Protein 3HNR (pdb70)

Secondary structure (DSSP, 8-state):
--TTTTTTTTHHHHHHHHHHT--SEEEEE--TTSHHHHHHHHTT-EEEEE-S-HHHHHHHHHHSPTT--EES--SSS----S--SEEEEES-GGGS-HHHHHHHHHHHHHHSPTT-EEEEEEE-BSSHHHHHHHHHHHHHTT-HHHHHHHHHS---BHHHHHHHHHHTTEEEEEEE-SSSEEEEEEEE-S---

Radius of gyration: 16.3 Å; Cα contacts (8 Å, |Δi|>4): 357; chains: 1; bounding box: 41×37×39 Å

CATH classification: 3.40.50.150

Organism: Bacillus thuringiensis subsp. konkukian (strain 97-27) (NCBI:txid281309)

Nearest PDB structures (foldseek):
  3hnr-assembly1_A  TM=1.005E+00  e=5.741E-41  [Bacillus thuringiensis] serovar konkukian
  3dtn-assembly1_B  TM=8.166E-01  e=8.346E-13  Methanosarcina mazei
  9fce-assembly2_B  TM=8.562E-01  e=9.953E-11  Streptomyces sp.
  3h2b-assembly1_A  TM=8.035E-01  e=3.002E-09  Corynebacterium glutamicum ATCC 13032
  3l8d-assembly1_A-2  TM=6.592E-01  e=6.932E-09  Bacillus thuringiensis str. Al Hakam

Foldseek 3Di:
DVLCCQVCVCVVVLLVVLLVLDAEEEEEFACFLNPSVVVNVVVVHHYAAEAQDPVRVVNNCVVDDHVHHHDNHHLQDDDDPDAAQEYEYEAPLLQDALVVNLNSLLVVLQRHFQFRKYKYKHFAAADPVLLVVVLVVCVVPVNPVVNCVSVPTRHYHPVSVCCSLVVNQWDWDWADDGSGIIMIMIGHHHGHD

B-factor: mean 31.04, std 9.08, range [9.19, 58.59]

Solvent-accessible surface area: 9716 Å² total; per-residue (Å²): 156,140,35,56,148,79,11,91,23,113,57,88,84,0,1,90,34,0,5,113,38,4,84,38,36,0,0,2,1,23,5,19,42,0,47,5,0,59,46,0,53,142,44,68,56,68,10,56,2,2,14,73,41,161,126,58,21,116,72,0,69,129,114,6,84,130,177,21,51,24,39,96,17,58,15,46,78,34,115,83,40,90,66,14,46,0,0,0,1,16,39,9,2,16,106,16,48,50,117,63,2,63,72,0,0,40,71,0,15,104,46,0,95,118,24,4,28,0,0,0,0,5,10,2,7,40,70,92,90,32,46,70,142,8,10,85,42,3,98,135,149,59,35,126,121,6,6,93,34,5,102,80,47,104,39,9,96,22,77,39,6,51,72,14,0,86,112,29,26,1,114,18,78,35,47,120,33,14,84,13,0,38,0,1,47,0,45,16,62,123,133,82,211

InterPro domains:
  IPR023553 Uncharacterised methyltransferase, YrrT [MF_02100] (2-212)
  IPR029063 S-adenosyl-L-methionine-dependent methyltransferase superfamily [G3DSA:3.40.50.150] (24-212)
  IPR029063 S-adenosyl-L-methionine-dependent methyltransferase superfamily [SSF53335] (8-199)
  IPR041698 Methyltransferase domain 25 [PF13649] (49-139)

Sequence (193 aa):
DIQYKEVFAHYEDILEDVVNKSFGNVLEFGVGTGNLTNKLLLAGRTVYGIEPSREMRMIAKEKLPKEFSITEGDFLSFEVPTSIDTIVSTYAFHHLTDDEKNVAIAKYSQLLNKGGKIVFADTIFADQDAYDKTVEAAKQRGFHQLANDLQTEYYTRIPVMQTIFENNGFHVTFTRLNHFVWVMEATKQLEHH

Structure (mmCIF, N/CA/C/O backbone):
data_3HNR
#
_entry.id   3HNR
#
_cell.length_a   40.478
_cell.length_b   40.478
_cell.length_c   264.216
_cell.angle_alpha   90.00
_cell.angle_beta   90.00
_cell.angle_gamma   90.00
#
_symmetry.space_group_name_H-M   'P 43 2 2'
#
loop_
_entity.id
_entity.type
_entity.pdbx_description
1 polymer 'probable methyltransferase BT9727_4108'
2 water water
#
loop_
_atom_site.group_PDB
_atom_site.id
_atom_site.type_symbol
_atom_site.label_atom_id
_atom_site.label_alt_id
_atom_site.label_comp_id
_atom_site.label_asym_id
_atom_site.label_entity_id
_atom_site.label_seq_id
_atom_site.pdbx_PDB_ins_code
_atom_site.Cartn_x
_atom_site.Cartn_y
_atom_site.Cartn_z
_atom_site.occupancy
_atom_site.B_iso_or_equiv
_atom_site.auth_seq_id
_atom_site.auth_comp_id
_atom_site.auth_asym_id
_atom_site.auth_atom_id
_atom_site.pdbx_PDB_model_num
ATOM 1 N N . ASP A 1 24 ? 6.302 2.944 97.777 1.00 52.48 24 ASP A N 1
ATOM 2 C CA . ASP A 1 24 ? 7.269 3.749 98.575 1.00 50.20 24 ASP A CA 1
ATOM 3 C C . ASP A 1 24 ? 7.373 5.179 98.065 1.00 48.40 24 ASP A C 1
ATOM 4 O O . ASP A 1 24 ? 8.367 5.861 98.304 1.00 48.85 24 ASP A O 1
ATOM 9 N N . ILE A 1 25 ? 6.356 5.633 97.346 1.00 45.52 25 ILE A N 1
ATOM 10 C CA . ILE A 1 25 ? 6.366 7.000 96.851 1.00 43.39 25 ILE A CA 1
ATOM 11 C C . ILE A 1 25 ? 6.160 7.894 98.068 1.00 41.42 25 ILE A C 1
ATOM 12 O O . ILE A 1 25 ? 6.506 9.075 98.049 1.00 41.42 25 ILE A O 1
ATOM 17 N N . GLN A 1 26 ? 5.600 7.318 99.130 1.00 39.68 26 GLN A N 1
ATOM 18 C CA . GLN A 1 26 ? 5.335 8.059 100.363 1.00 38.26 26 GLN A CA 1
ATOM 19 C C . GLN A 1 26 ? 6.604 8.415 101.125 1.00 36.57 26 GLN A C 1
ATOM 20 O O . GLN A 1 26 ? 6.692 9.481 101.730 1.00 35.13 26 GLN A O 1
ATOM 26 N N . TYR A 1 27 ? 7.578 7.510 101.109 1.00 35.50 27 TYR A N 1
ATOM 27 C CA . TYR A 1 27 ? 8.830 7.731 101.816 1.00 35.19 27 TYR A CA 1
ATOM 28 C C . TYR A 1 27 ? 9.942 8.199 100.895 1.00 35.75 27 TYR A C 1
ATOM 29 O O . TYR A 1 27 ? 11.116 8.223 101.279 1.00 36.86 27 TYR A O 1
ATOM 38 N N . LYS A 1 28 ? 9.558 8.576 99.679 1.00 35.36 28 LYS A N 1
ATOM 39 C CA . LYS A 1 28 ? 10.493 9.075 98.678 1.00 34.26 28 LYS A CA 1
ATOM 40 C C . LYS A 1 28 ? 11.287 10.262 99.233 1.00 34.52 28 LYS A C 1
ATOM 41 O O . LYS A 1 28 ? 12.503 10.336 99.050 1.00 34.37 28 LYS A O 1
ATOM 47 N N . GLU A 1 29 ? 10.609 11.173 99.930 1.00 33.32 29 GLU A N 1
ATOM 48 C CA . GLU A 1 29 ? 11.291 12.344 100.474 1.00 34.24 29 GLU A CA 1
ATOM 49 C C . GLU A 1 29 ? 12.017 12.062 101.783 1.00 33.39 29 GLU A C 1
ATOM 50 O O . GLU A 1 29 ? 13.064 12.645 102.054 1.00 32.14 29 GLU A O 1
ATOM 56 N N . VAL A 1 30 ? 11.458 11.170 102.594 1.00 31.38 30 VAL A N 1
ATOM 57 C CA . VAL A 1 30 ? 12.062 10.811 103.871 1.00 26.47 30 VAL A CA 1
ATOM 58 C C . VAL A 1 30 ? 13.439 10.177 103.656 1.00 26.36 30 VAL A C 1
ATOM 59 O O . VAL A 1 30 ? 14.343 10.321 104.484 1.00 24.71 30 VAL A O 1
ATOM 63 N N . PHE A 1 31 ? 13.599 9.475 102.542 1.00 25.90 31 PHE A N 1
ATOM 64 C CA . PHE A 1 31 ? 14.863 8.819 102.252 1.00 25.50 31 PHE A CA 1
ATOM 65 C C . PHE A 1 31 ? 15.683 9.543 101.189 1.00 25.70 31 PHE A C 1
ATOM 66 O O . PHE A 1 31 ? 16.669 9.006 100.675 1.00 24.89 31 PHE A O 1
ATOM 74 N N . ALA A 1 32 ? 15.273 10.764 100.863 1.00 24.91 32 ALA A N 1
ATOM 75 C CA . ALA A 1 32 ? 15.997 11.566 99.888 1.00 25.01 32 ALA A CA 1
ATOM 76 C C . ALA A 1 32 ? 17.443 11.713 100.368 1.00 27.09 32 ALA A C 1
ATOM 77 O O . ALA A 1 32 ? 17.675 11.994 101.540 1.00 28.36 32 ALA A O 1
ATOM 79 N N . HIS A 1 33 ? 18.412 11.516 99.478 1.00 27.75 33 HIS A N 1
ATOM 80 C CA . HIS A 1 33 ? 19.819 11.657 99.858 1.00 29.66 33 HIS A CA 1
ATOM 81 C C . HIS A 1 33 ? 20.245 10.635 100.920 1.00 30.32 33 HIS A C 1
ATOM 82 O O . HIS A 1 33 ? 21.179 10.864 101.692 1.00 29.11 33 HIS A O 1
ATOM 89 N N . TYR A 1 34 ? 19.551 9.506 100.950 1.00 30.90 34 TYR A N 1
ATOM 90 C CA . TYR A 1 34 ? 19.849 8.440 101.896 1.00 31.60 34 TYR A CA 1
ATOM 91 C C . TYR A 1 34 ? 21.346 8.176 102.049 1.00 32.25 34 TYR A C 1
ATOM 92 O O . TYR A 1 34 ? 21.885 8.218 103.158 1.00 32.76 34 TYR A O 1
ATOM 101 N N . GLU A 1 35 ? 22.002 7.886 100.928 1.00 32.91 35 GLU A N 1
ATOM 102 C CA . GLU A 1 35 ? 23.436 7.585 100.908 1.00 34.81 35 GLU A CA 1
ATOM 103 C C . GLU A 1 35 ? 24.287 8.716 101.458 1.00 34.48 35 GLU A C 1
ATOM 104 O O . GLU A 1 35 ? 25.234 8.481 102.207 1.00 33.61 35 GLU A O 1
ATOM 110 N N . ASP A 1 36 ? 23.966 9.941 101.055 1.00 34.58 36 ASP A 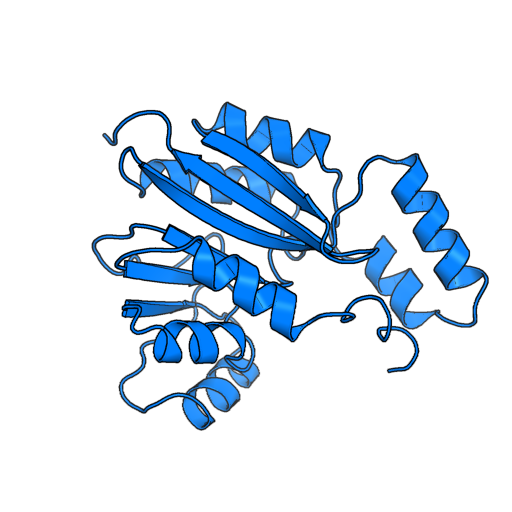N 1
ATOM 111 C CA . ASP A 1 36 ? 24.714 11.096 101.515 1.00 33.52 36 ASP A CA 1
ATOM 112 C C . ASP A 1 36 ? 24.578 11.183 103.026 1.00 33.16 36 ASP A C 1
ATOM 113 O O . ASP A 1 36 ? 25.520 11.570 103.725 1.00 32.39 36 ASP A O 1
ATOM 118 N N . ILE A 1 37 ? 23.400 10.816 103.523 1.00 31.66 37 ILE A N 1
ATOM 119 C CA . ILE A 1 37 ? 23.139 10.840 104.953 1.00 30.01 37 ILE A CA 1
ATOM 120 C C . ILE A 1 37 ? 24.069 9.892 105.702 1.00 29.74 37 ILE A C 1
ATOM 121 O O . ILE A 1 37 ? 24.619 10.257 106.737 1.00 31.24 37 ILE A O 1
ATOM 126 N N . LEU A 1 38 ? 24.242 8.677 105.193 1.00 27.18 38 LEU A N 1
ATOM 127 C CA . LEU A 1 38 ? 25.114 7.714 105.855 1.00 27.57 38 LEU A CA 1
ATOM 128 C C . LEU A 1 38 ? 26.558 8.191 105.749 1.00 29.41 38 LEU A C 1
ATOM 129 O O . LEU A 1 38 ? 27.362 8.022 106.674 1.00 29.69 38 LEU A O 1
ATOM 134 N N . GLU A 1 39 ? 26.861 8.789 104.599 1.00 31.11 39 GLU A N 1
ATOM 135 C CA . GLU A 1 39 ? 28.178 9.332 104.281 1.00 32.10 39 GLU A CA 1
ATOM 136 C C . GLU A 1 39 ? 28.525 10.393 105.325 1.00 30.62 39 GLU A C 1
ATOM 137 O O . GLU A 1 39 ? 29.602 10.374 105.926 1.00 29.84 39 GLU A O 1
ATOM 143 N N . ASP A 1 40 ? 27.596 11.320 105.532 1.00 28.82 40 ASP A N 1
ATOM 144 C CA . ASP A 1 40 ? 27.790 12.398 106.493 1.00 29.35 40 ASP A CA 1
ATOM 145 C C . ASP A 1 40 ? 28.067 11.876 107.913 1.00 29.39 40 ASP A C 1
ATOM 146 O O . ASP A 1 40 ? 28.959 12.380 108.608 1.00 28.82 40 ASP A O 1
ATOM 151 N N . VAL A 1 41 ? 27.302 10.875 108.343 1.00 26.76 41 VAL A N 1
ATOM 152 C CA . VAL A 1 41 ? 27.493 10.292 109.664 1.00 25.81 41 VAL A CA 1
ATOM 153 C C . VAL A 1 41 ? 28.864 9.616 109.725 1.00 26.58 41 VAL A C 1
ATOM 154 O O . VAL A 1 41 ? 29.601 9.757 110.705 1.00 26.52 41 VAL A O 1
ATOM 158 N N . VAL A 1 42 ? 29.216 8.899 108.667 1.00 28.01 42 VAL A N 1
ATOM 159 C CA . VAL A 1 42 ? 30.512 8.234 108.613 1.00 29.64 42 VAL A CA 1
ATOM 160 C C . VAL A 1 42 ? 31.677 9.226 108.750 1.00 31.40 42 VAL A C 1
ATOM 161 O O . VAL A 1 42 ? 32.588 9.019 109.563 1.00 31.68 42 VAL A O 1
ATOM 165 N N . ASN A 1 43 ? 31.640 10.305 107.964 1.00 32.33 43 ASN A N 1
ATOM 166 C CA . ASN A 1 43 ? 32.702 11.315 107.983 1.00 33.21 43 ASN A CA 1
ATOM 167 C C . ASN A 1 43 ? 32.899 12.065 109.304 1.00 32.73 43 ASN A C 1
ATOM 168 O O . ASN A 1 43 ? 33.914 12.753 109.487 1.00 33.26 43 ASN A O 1
ATOM 173 N N . LYS A 1 44 ? 31.940 11.945 110.219 1.00 30.94 44 LYS A N 1
ATOM 174 C CA . LYS A 1 44 ? 32.033 12.619 111.513 1.00 29.27 44 LYS A CA 1
ATOM 175 C C . LYS A 1 44 ? 32.343 11.658 112.653 1.00 29.05 44 LYS A C 1
ATOM 176 O O . LYS A 1 44 ? 32.275 12.038 113.817 1.00 30.05 44 LYS A O 1
ATOM 182 N N . SER A 1 45 ? 32.695 10.420 112.309 1.00 28.39 45 SER A N 1
ATOM 183 C CA . SER A 1 45 ? 32.999 9.383 113.298 1.00 27.53 45 SER A CA 1
ATOM 184 C C . SER A 1 45 ? 34.460 8.904 113.235 1.00 28.37 45 SER A C 1
ATOM 185 O O . SER A 1 45 ? 35.067 8.862 112.161 1.00 27.33 45 SER A O 1
ATOM 188 N N . PHE A 1 46 ? 35.006 8.511 114.385 1.00 28.94 46 PHE A N 1
ATOM 189 C CA . PHE A 1 46 ? 36.390 8.051 114.448 1.00 29.06 46 PHE A CA 1
ATOM 190 C C . PHE A 1 46 ? 36.625 6.901 115.440 1.00 30.17 46 PHE A C 1
ATOM 191 O O . PHE A 1 46 ? 35.814 6.641 116.328 1.00 29.89 46 PHE A O 1
ATOM 199 N N . GLY A 1 47 ? 37.756 6.224 115.274 1.00 31.12 47 GLY A N 1
ATOM 200 C CA . GLY A 1 47 ? 38.109 5.131 116.160 1.00 29.48 47 GLY A CA 1
ATOM 201 C C . GLY A 1 47 ? 37.078 4.029 116.235 1.00 28.90 47 GLY A C 1
ATOM 202 O O . GLY A 1 47 ? 36.486 3.655 115.226 1.00 29.75 47 GLY A O 1
ATOM 203 N N . ASN A 1 48 ? 36.872 3.502 117.439 1.00 28.50 48 ASN A N 1
ATOM 204 C CA . ASN A 1 48 ? 35.914 2.429 117.658 1.00 28.23 48 ASN A CA 1
ATOM 205 C C . ASN A 1 48 ? 34.495 2.963 117.638 1.00 26.13 48 ASN A C 1
ATOM 206 O O . ASN A 1 48 ? 34.106 3.758 118.498 1.00 23.52 48 ASN A O 1
ATOM 211 N N . VAL A 1 49 ? 33.722 2.505 116.658 1.00 25.08 49 VAL A N 1
ATOM 212 C CA . VAL A 1 49 ? 32.340 2.941 116.499 1.00 24.61 49 VAL A CA 1
ATOM 213 C C . VAL A 1 49 ? 31.278 1.954 116.986 1.00 23.19 49 VAL A C 1
ATOM 214 O O . VAL A 1 49 ? 31.275 0.788 116.613 1.00 22.22 49 VAL A O 1
ATOM 218 N N . LEU A 1 50 ? 30.366 2.445 117.816 1.00 22.64 50 LEU A N 1
ATOM 219 C CA . LEU A 1 50 ? 29.277 1.637 118.354 1.00 22.60 50 LEU A CA 1
ATOM 220 C C . LEU A 1 50 ? 27.990 2.049 117.649 1.00 22.99 50 LEU A C 1
ATOM 221 O O . LEU A 1 50 ? 27.476 3.152 117.871 1.00 22.23 50 LEU A O 1
ATOM 226 N N . GLU A 1 51 ? 27.471 1.169 116.795 1.00 23.42 51 GLU A N 1
ATOM 227 C CA . GLU A 1 51 ? 26.256 1.473 116.050 1.00 23.73 51 GLU A CA 1
ATOM 228 C C . GLU A 1 51 ? 24.984 0.844 116.603 1.00 23.81 51 GLU A C 1
ATOM 229 O O . GLU A 1 51 ? 24.915 -0.357 116.836 1.00 23.01 51 GLU A O 1
ATOM 235 N N . PHE A 1 52 ? 23.973 1.675 116.796 1.00 23.11 52 PHE A N 1
ATOM 236 C CA . PHE A 1 52 ? 22.699 1.208 117.287 1.00 24.24 52 PHE A CA 1
ATOM 237 C C . PHE A 1 52 ? 21.727 1.162 116.124 1.00 25.18 52 PHE A C 1
ATOM 238 O O . PHE A 1 52 ? 21.716 2.057 115.274 1.00 26.33 52 PHE A O 1
ATOM 246 N N . GLY A 1 53 ? 20.916 0.110 116.084 1.00 25.14 53 GLY A N 1
ATOM 247 C CA . GLY A 1 53 ? 19.933 -0.021 115.027 1.00 24.09 53 GLY A CA 1
ATOM 248 C C . GLY A 1 53 ? 20.578 -0.315 113.693 1.00 24.39 53 GLY A C 1
ATOM 249 O O . GLY A 1 53 ? 20.322 0.368 112.703 1.00 22.64 53 GLY A O 1
ATOM 250 N N . VAL A 1 54 ? 21.413 -1.344 113.681 1.00 23.82 54 VAL A N 1
ATOM 251 C CA . VAL A 1 54 ? 22.125 -1.754 112.481 1.00 24.60 54 VAL A CA 1
ATOM 252 C C . VAL A 1 54 ? 21.203 -2.050 111.293 1.00 24.83 54 VAL A C 1
ATOM 253 O O . VAL A 1 54 ? 21.608 -1.889 110.141 1.00 26.33 54 VAL A O 1
ATOM 257 N N . GLY A 1 55 ? 19.968 -2.460 111.563 1.00 24.38 55 GLY A N 1
ATOM 258 C CA . GLY A 1 55 ? 19.053 -2.761 110.479 1.00 25.64 55 GLY A CA 1
ATOM 259 C C . GLY A 1 55 ? 19.684 -3.758 109.525 1.00 27.34 55 GLY A C 1
ATOM 260 O O . GLY A 1 55 ? 20.211 -4.783 109.959 1.00 28.17 55 GLY A O 1
ATOM 261 N N . THR A 1 56 ? 19.661 -3.455 108.229 1.00 26.09 56 THR A N 1
ATOM 262 C CA . THR A 1 56 ? 20.232 -4.358 107.240 1.00 26.45 56 THR A CA 1
ATOM 263 C C . THR A 1 56 ? 21.720 -4.086 106.989 1.00 26.86 56 THR A C 1
ATOM 264 O O . THR A 1 56 ? 22.303 -4.601 106.030 1.00 26.92 56 THR A O 1
ATOM 268 N N . GLY A 1 57 ? 22.316 -3.270 107.862 1.00 25.83 57 GLY A N 1
ATOM 269 C CA . GLY A 1 57 ? 23.736 -2.956 107.775 1.00 23.71 57 GLY A CA 1
ATOM 270 C C . GLY A 1 57 ? 24.199 -1.902 106.789 1.00 23.08 57 GLY A C 1
ATOM 271 O O . GLY A 1 57 ? 25.386 -1.844 106.473 1.00 21.69 57 GLY A O 1
ATOM 272 N N . ASN A 1 58 ? 23.304 -1.044 106.313 1.00 23.30 58 ASN A N 1
ATOM 273 C CA . ASN A 1 58 ? 23.742 -0.052 105.338 1.00 22.69 58 ASN A CA 1
ATOM 274 C C . ASN A 1 58 ? 24.780 0.907 105.885 1.00 23.66 58 ASN A C 1
ATOM 275 O O . ASN A 1 58 ? 25.787 1.175 105.230 1.00 21.76 58 ASN A O 1
ATOM 280 N N . LEU A 1 59 ? 24.539 1.420 107.087 1.00 24.15 59 LEU A N 1
ATOM 281 C CA . LEU A 1 59 ? 25.471 2.357 107.703 1.00 24.37 59 LEU A CA 1
ATOM 282 C C . LEU A 1 59 ? 26.797 1.667 108.006 1.00 25.03 59 LEU A C 1
ATOM 283 O O . LEU A 1 59 ? 27.869 2.207 107.738 1.00 26.48 59 LEU A O 1
ATOM 288 N N . THR A 1 60 ? 26.710 0.473 108.576 1.00 24.80 60 THR A N 1
ATOM 289 C CA . THR A 1 60 ? 27.889 -0.311 108.923 1.00 26.93 60 THR A CA 1
ATOM 290 C C . THR A 1 60 ? 28.792 -0.474 107.692 1.00 28.39 60 THR A C 1
ATOM 291 O O . THR A 1 60 ? 30.010 -0.248 107.744 1.00 28.58 60 THR A O 1
ATOM 295 N N . ASN A 1 61 ? 28.159 -0.866 106.586 1.00 30.33 61 ASN A N 1
ATOM 296 C CA . ASN A 1 61 ? 28.815 -1.084 105.306 1.00 30.94 61 ASN A CA 1
ATOM 297 C C . ASN A 1 61 ? 29.733 0.072 104.918 1.00 30.93 61 ASN A C 1
ATOM 298 O O . ASN A 1 61 ? 30.901 -0.139 104.572 1.00 31.36 61 ASN A O 1
ATOM 303 N N . LYS A 1 62 ? 29.206 1.294 104.979 1.00 30.48 62 LYS A N 1
ATOM 304 C CA . LYS A 1 62 ? 30.005 2.469 104.650 1.00 30.50 62 LYS A CA 1
ATOM 305 C C . LYS A 1 62 ? 31.033 2.740 105.747 1.00 29.67 62 LYS A C 1
ATOM 306 O O . LYS A 1 62 ? 32.110 3.274 105.479 1.00 30.47 62 LYS A O 1
ATOM 312 N N . LEU A 1 63 ? 30.693 2.358 106.978 1.00 29.07 63 LEU A N 1
ATOM 313 C CA . LEU A 1 63 ? 31.580 2.517 108.124 1.00 28.83 63 LEU A CA 1
ATOM 314 C C . LEU A 1 63 ? 32.769 1.588 107.972 1.00 29.41 63 LEU A C 1
ATOM 315 O O . LEU A 1 63 ? 33.890 1.943 108.313 1.00 30.96 63 LEU A O 1
ATOM 320 N N . LEU A 1 64 ? 32.511 0.378 107.487 1.00 30.25 64 LEU A N 1
ATOM 321 C CA . LEU A 1 64 ? 33.574 -0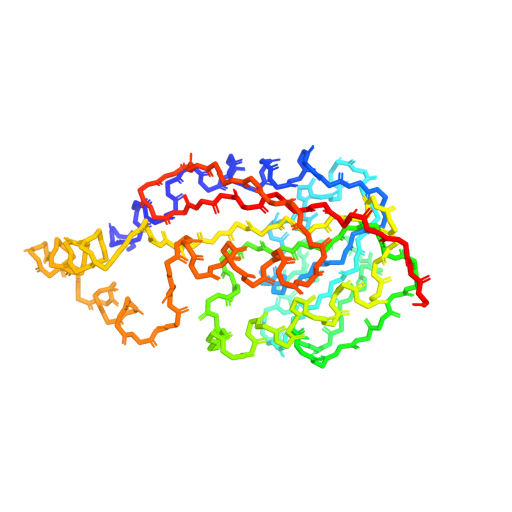.592 107.274 1.00 30.78 64 LEU A CA 1
ATOM 322 C C . LEU A 1 64 ? 34.425 -0.145 106.084 1.00 31.30 64 LEU A C 1
ATOM 323 O O . LEU A 1 64 ? 35.655 -0.171 106.142 1.00 30.98 64 LEU A O 1
ATOM 328 N N . LEU A 1 65 ? 33.764 0.275 105.010 1.00 31.23 65 LEU A N 1
ATOM 329 C CA . LEU A 1 65 ? 34.482 0.739 103.834 1.00 32.94 65 LEU A CA 1
ATOM 330 C C . LEU A 1 65 ? 35.461 1.838 104.230 1.00 33.96 65 LEU A C 1
ATOM 331 O O . LEU A 1 65 ? 36.563 1.930 103.685 1.00 34.92 65 LEU A O 1
ATOM 336 N N . ALA A 1 66 ? 35.052 2.664 105.188 1.00 33.83 66 ALA A N 1
ATOM 337 C CA . ALA A 1 66 ? 35.875 3.772 105.653 1.00 33.55 66 ALA A CA 1
ATOM 338 C C . ALA A 1 66 ? 36.958 3.318 106.628 1.00 33.28 66 ALA A C 1
ATOM 339 O O . ALA A 1 66 ? 37.618 4.131 107.274 1.00 33.46 66 ALA A O 1
ATOM 341 N N . GLY A 1 67 ? 37.138 2.010 106.739 1.00 33.45 67 GLY A N 1
ATOM 342 C CA . GLY A 1 67 ? 38.156 1.499 107.634 1.00 33.32 67 GLY A CA 1
ATOM 343 C C . GLY A 1 67 ? 37.914 1.787 109.107 1.00 33.40 67 GLY A C 1
ATOM 344 O O . GLY A 1 67 ? 38.860 1.972 109.864 1.00 33.63 67 GLY A O 1
ATOM 345 N N . ARG A 1 68 ? 36.658 1.837 109.528 1.00 33.03 68 ARG A N 1
ATOM 346 C CA . ARG A 1 68 ? 36.375 2.077 110.939 1.00 31.89 68 ARG A CA 1
ATOM 347 C C . ARG A 1 68 ? 3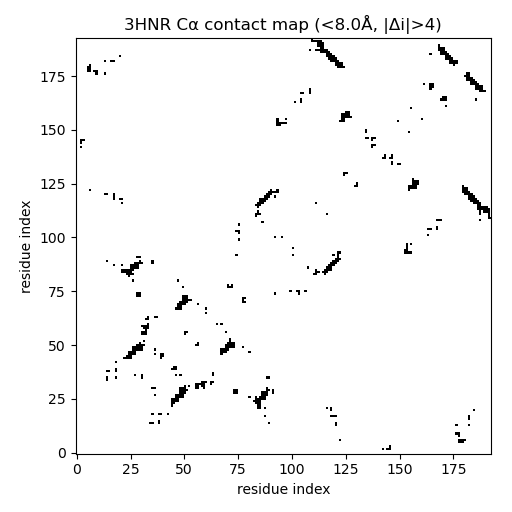6.214 0.736 111.625 1.00 30.41 68 ARG A C 1
ATOM 348 O O . ARG A 1 68 ? 35.888 -0.256 110.986 1.00 31.40 68 ARG A O 1
ATOM 356 N N . THR A 1 69 ? 36.441 0.713 112.929 1.00 30.88 69 THR A N 1
ATOM 357 C CA . THR A 1 69 ? 36.259 -0.499 113.717 1.00 29.21 69 THR A CA 1
ATOM 358 C C . THR A 1 69 ? 34.829 -0.354 114.234 1.00 29.37 69 THR A C 1
ATOM 359 O O . THR A 1 69 ? 34.506 0.620 114.916 1.00 30.78 69 THR A O 1
ATOM 363 N N . VAL A 1 70 ? 33.975 -1.317 113.911 1.00 28.09 70 VAL A N 1
ATOM 364 C CA . VAL A 1 70 ? 32.568 -1.228 114.271 1.00 27.44 70 VAL A CA 1
ATOM 365 C C . VAL A 1 70 ? 32.002 -2.368 115.106 1.00 29.08 70 VAL A C 1
ATOM 366 O O . VAL A 1 70 ? 32.354 -3.531 114.909 1.00 31.41 70 VAL A O 1
ATOM 370 N N . TYR A 1 71 ? 31.104 -2.013 116.023 1.00 27.91 71 TYR A N 1
ATOM 371 C CA . TYR A 1 71 ? 30.427 -2.966 116.893 1.00 27.71 71 TYR A CA 1
ATOM 372 C C . TYR A 1 71 ? 28.930 -2.711 116.707 1.00 27.70 71 TYR A C 1
ATOM 373 O O . TYR A 1 71 ? 28.452 -1.592 116.902 1.00 25.53 71 TYR A O 1
ATOM 382 N N . GLY A 1 72 ? 28.191 -3.748 116.330 1.00 27.76 72 GLY A N 1
ATOM 383 C CA . GLY A 1 72 ? 26.771 -3.575 116.083 1.00 27.09 72 GLY A CA 1
ATOM 384 C C . GLY A 1 72 ? 25.796 -3.946 117.185 1.00 27.26 72 GLY A C 1
ATOM 385 O O . GLY A 1 72 ? 26.088 -4.789 118.035 1.00 28.09 72 GLY A O 1
ATOM 386 N N . ILE A 1 73 ? 24.629 -3.298 117.146 1.00 24.04 73 ILE A N 1
ATOM 387 C CA . ILE A 1 73 ? 23.548 -3.512 118.101 1.00 23.66 73 ILE A CA 1
ATOM 388 C C . ILE A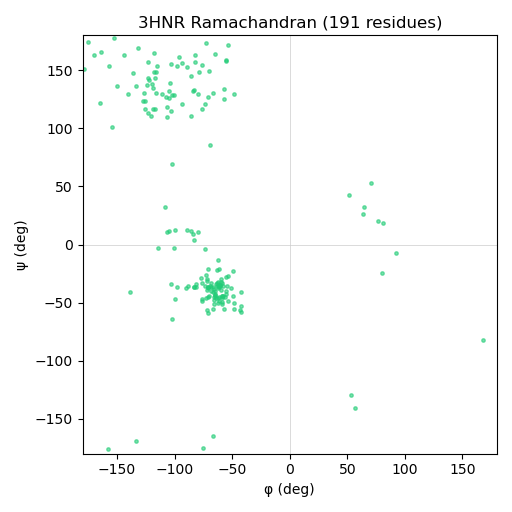 1 73 ? 22.233 -3.482 117.320 1.00 25.00 73 ILE A C 1
ATOM 389 O O . ILE A 1 73 ? 21.975 -2.562 116.550 1.00 26.10 73 ILE A O 1
ATOM 394 N N . GLU A 1 74 ? 21.401 -4.490 117.521 1.00 26.80 74 GLU A N 1
ATOM 395 C CA . GLU A 1 74 ? 20.130 -4.571 116.826 1.00 27.42 74 GLU A CA 1
ATOM 396 C C . GLU A 1 74 ? 19.282 -5.605 117.545 1.00 27.94 74 GLU A C 1
ATOM 397 O O . GLU A 1 74 ? 19.683 -6.766 117.677 1.00 26.68 74 GLU A O 1
ATOM 403 N N . PRO A 1 75 ? 18.100 -5.191 118.030 1.00 27.85 75 PRO A N 1
ATOM 404 C CA . PRO A 1 75 ? 17.178 -6.081 118.748 1.00 27.76 75 PRO A CA 1
ATOM 405 C C . PRO A 1 75 ? 16.495 -7.119 117.860 1.00 28.49 75 PRO A C 1
ATOM 406 O O . PRO A 1 75 ? 16.290 -8.265 118.267 1.00 28.34 75 PRO A O 1
ATOM 410 N N . SER A 1 76 ? 16.157 -6.712 116.642 1.00 29.62 76 SER A N 1
ATOM 411 C CA . SER A 1 76 ? 15.499 -7.599 115.693 1.00 30.06 76 SER A CA 1
ATOM 412 C C . SER A 1 76 ? 16.433 -8.651 115.097 1.00 31.25 76 SER A C 1
ATOM 413 O O . SER A 1 76 ? 17.452 -8.324 114.470 1.00 30.44 76 SER A O 1
ATOM 416 N N . ARG A 1 77 ? 16.083 -9.918 115.302 1.00 33.58 77 ARG A N 1
ATOM 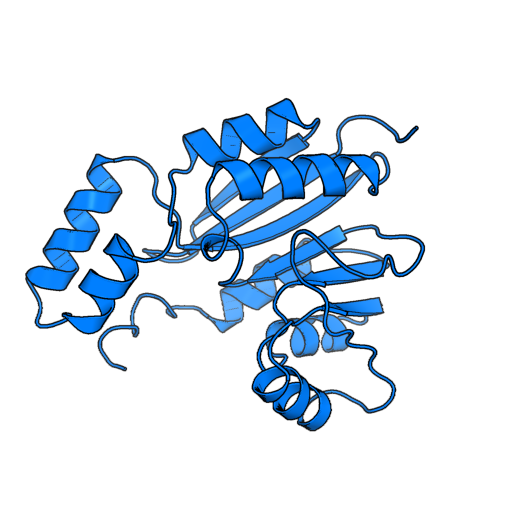417 C CA . ARG A 1 77 ? 16.874 -11.015 114.769 1.00 35.76 77 ARG A CA 1
ATOM 418 C C . ARG A 1 77 ? 16.717 -11.027 113.248 1.00 35.81 77 ARG A C 1
ATOM 419 O O . ARG A 1 77 ? 17.657 -11.325 112.507 1.00 33.55 77 ARG A O 1
ATOM 427 N N . GLU A 1 78 ? 15.516 -10.690 112.794 1.00 37.49 78 GLU A N 1
ATOM 428 C CA . GLU A 1 78 ? 15.217 -10.646 111.373 1.00 39.74 78 GLU A CA 1
ATOM 429 C C . GLU A 1 78 ? 16.218 -9.716 110.672 1.00 41.12 78 GLU A C 1
ATOM 430 O O . GLU A 1 78 ? 16.703 -10.022 109.572 1.00 42.74 78 GLU A O 1
ATOM 436 N N . MET A 1 79 ? 16.535 -8.593 111.320 1.00 39.46 79 MET A N 1
ATOM 437 C CA . MET A 1 79 ? 17.469 -7.618 110.764 1.00 37.15 79 MET A CA 1
ATOM 438 C C . MET A 1 79 ? 18.910 -8.076 110.896 1.00 37.05 79 MET A C 1
ATOM 439 O O . MET A 1 79 ? 19.681 -8.003 109.937 1.00 36.08 79 MET A O 1
ATOM 444 N N . ARG A 1 80 ? 19.276 -8.546 112.086 1.00 37.82 80 ARG A N 1
ATOM 445 C CA . ARG A 1 80 ? 20.642 -9.005 112.321 1.00 39.81 80 ARG A CA 1
ATOM 446 C C . ARG A 1 80 ? 21.078 -10.038 111.292 1.00 42.23 80 ARG A C 1
ATOM 447 O O . ARG A 1 80 ? 22.269 -10.169 110.996 1.00 42.43 80 ARG A O 1
ATOM 455 N N . MET A 1 81 ? 20.109 -10.759 110.735 1.00 45.49 81 MET A N 1
ATOM 456 C CA . MET A 1 81 ? 20.410 -11.770 109.726 1.00 48.11 81 MET A CA 1
ATOM 457 C C . MET A 1 81 ? 20.835 -11.114 108.413 1.00 48.24 81 MET A C 1
ATOM 458 O O . MET A 1 81 ? 21.939 -11.340 107.919 1.00 47.82 81 MET A O 1
ATOM 463 N N . ILE A 1 82 ? 19.955 -10.294 107.857 1.00 47.78 82 ILE A N 1
ATOM 464 C CA . ILE A 1 82 ? 20.243 -9.622 106.605 1.00 48.29 82 ILE A CA 1
ATOM 465 C C . ILE A 1 82 ? 21.587 -8.910 106.644 1.00 49.50 82 ILE A C 1
ATOM 466 O O . ILE A 1 82 ? 22.311 -8.886 105.647 1.00 50.36 82 ILE A O 1
ATOM 471 N N . ALA A 1 83 ? 21.923 -8.334 107.794 1.00 48.81 83 ALA A N 1
ATOM 472 C CA . ALA A 1 83 ? 23.190 -7.623 107.939 1.00 48.33 83 ALA A CA 1
ATOM 473 C C . ALA A 1 83 ? 24.372 -8.592 107.937 1.00 47.72 83 ALA A C 1
ATOM 474 O O . ALA A 1 83 ? 25.387 -8.356 107.284 1.00 46.84 83 ALA A O 1
ATOM 476 N N . LYS A 1 84 ? 24.242 -9.684 108.674 1.00 48.02 84 LYS A N 1
ATOM 477 C CA . LYS A 1 84 ? 25.299 -10.679 108.729 1.00 48.82 84 LYS A CA 1
ATOM 478 C C . LYS A 1 84 ? 25.519 -11.231 107.319 1.00 48.92 84 LYS A C 1
ATOM 479 O O . LYS A 1 84 ? 26.574 -11.785 107.004 1.00 48.31 84 LYS A O 1
ATOM 485 N N . GLU A 1 85 ? 24.502 -11.066 106.479 1.00 49.22 85 GLU A N 1
ATOM 486 C CA . GLU A 1 85 ? 24.519 -11.545 105.102 1.00 48.53 85 GLU A CA 1
ATOM 487 C C . GLU A 1 85 ? 25.376 -10.650 104.211 1.00 47.83 85 GLU A C 1
ATOM 488 O O . GLU A 1 85 ? 26.222 -11.129 103.453 1.00 47.61 85 GLU A O 1
ATOM 494 N N . LYS A 1 86 ? 25.145 -9.347 104.319 1.00 46.25 86 LYS A N 1
ATOM 495 C CA . LYS A 1 86 ? 25.855 -8.343 103.533 1.00 45.47 86 LYS A CA 1
ATOM 496 C C . LYS A 1 86 ? 27.236 -7.970 104.079 1.00 45.65 86 LYS A C 1
ATOM 497 O O . LYS A 1 86 ? 28.177 -7.729 103.314 1.00 46.11 86 LYS A O 1
ATOM 503 N N . LEU A 1 87 ? 27.357 -7.926 105.400 1.00 45.32 87 LEU A N 1
ATOM 504 C CA . LEU A 1 87 ? 28.620 -7.562 106.028 1.00 46.11 87 LEU A CA 1
ATOM 505 C C . LEU A 1 87 ? 29.575 -8.745 106.114 1.00 47.58 87 LEU A C 1
ATOM 506 O O . LEU A 1 87 ? 29.154 -9.900 106.086 1.00 47.64 87 LEU A O 1
ATOM 511 N N . PRO A 1 88 ? 30.882 -8.469 106.222 1.00 48.55 88 PRO A N 1
ATOM 512 C CA . PRO A 1 88 ? 31.872 -9.544 106.315 1.00 50.57 88 PRO A CA 1
ATOM 513 C C . PRO A 1 88 ? 31.523 -10.463 107.474 1.00 51.60 88 PRO A C 1
ATOM 514 O O . PRO A 1 88 ? 30.791 -10.071 108.384 1.00 52.36 88 PRO A O 1
ATOM 518 N N . LYS A 1 89 ? 32.025 -11.688 107.445 1.00 53.22 89 LYS A N 1
ATOM 519 C CA . LYS A 1 89 ? 31.755 -12.575 108.561 1.00 54.71 89 LYS A CA 1
ATOM 520 C C . LYS A 1 89 ? 32.624 -12.026 109.676 1.00 54.77 89 LYS A C 1
ATOM 521 O O . LYS A 1 89 ? 33.409 -11.108 109.444 1.00 55.60 89 LYS A O 1
ATOM 527 N N . GLU A 1 90 ? 32.481 -12.577 110.876 1.00 54.10 90 GLU A N 1
ATOM 528 C CA . GLU A 1 90 ? 33.255 -12.118 112.024 1.00 54.24 90 GLU A CA 1
ATOM 529 C C . GLU A 1 90 ? 32.644 -10.851 112.612 1.00 54.09 90 GLU A C 1
ATOM 530 O O . GLU A 1 90 ? 32.839 -10.561 113.793 1.00 54.80 90 GLU A O 1
ATOM 536 N N . PHE A 1 91 ? 31.911 -10.092 111.796 1.00 52.29 91 PHE A N 1
ATOM 537 C CA . PHE A 1 91 ? 31.311 -8.862 112.297 1.00 50.15 91 PHE A CA 1
ATOM 538 C C . PHE A 1 91 ? 30.425 -9.156 113.495 1.00 49.37 91 PHE A C 1
ATOM 539 O O . PHE A 1 91 ? 29.514 -9.982 113.427 1.00 49.89 91 PHE A O 1
ATOM 547 N N . SER A 1 92 ? 30.706 -8.470 114.593 1.00 48.55 92 SER A N 1
ATOM 548 C CA . SER A 1 92 ? 29.958 -8.647 115.827 1.00 47.60 92 SER A CA 1
ATOM 549 C C . SER A 1 92 ? 28.686 -7.822 115.832 1.00 45.82 92 SER A C 1
ATOM 550 O O . SER A 1 92 ? 28.703 -6.637 115.501 1.00 45.92 92 SER A O 1
ATOM 553 N N . ILE A 1 93 ? 27.585 -8.448 116.223 1.00 43.23 93 ILE A N 1
ATOM 554 C CA . ILE A 1 93 ? 26.309 -7.760 116.292 1.00 41.94 93 ILE A CA 1
ATOM 555 C C . ILE A 1 93 ? 25.427 -8.471 117.322 1.00 40.46 93 ILE A C 1
ATOM 556 O O . ILE A 1 93 ? 24.850 -9.524 117.054 1.00 41.18 93 ILE A O 1
ATOM 561 N N . THR A 1 94 ? 25.361 -7.872 118.511 1.00 38.79 94 THR A N 1
ATOM 562 C CA . THR A 1 94 ? 24.604 -8.379 119.650 1.00 35.54 94 THR A CA 1
ATOM 563 C C . THR A 1 94 ? 23.132 -8.009 119.569 1.00 33.74 94 THR A C 1
ATOM 564 O O . THR A 1 94 ? 22.756 -7.093 118.845 1.00 32.77 94 THR A O 1
ATOM 568 N N . GLU A 1 95 ? 22.303 -8.695 120.345 1.00 34.14 95 GLU A N 1
ATOM 569 C CA . GLU A 1 95 ? 20.868 -8.438 120.321 1.00 35.11 95 GLU A CA 1
ATOM 570 C C . GLU A 1 95 ? 20.3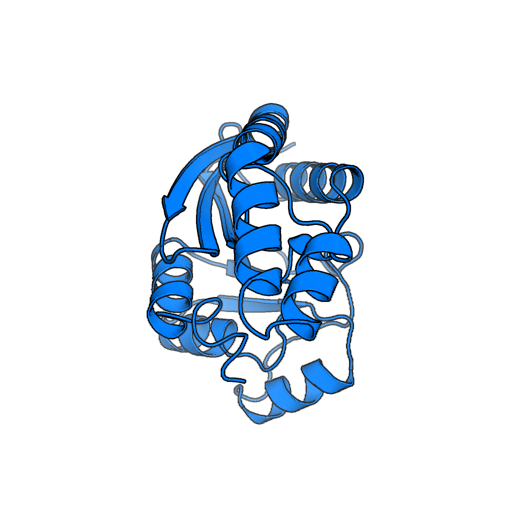52 -7.314 121.210 1.00 33.75 95 GLU A C 1
ATOM 571 O O . GLU A 1 95 ? 19.145 -7.186 121.396 1.00 34.91 95 GLU A O 1
ATOM 577 N N . GLY A 1 96 ? 21.247 -6.503 121.762 1.00 31.52 96 GLY A N 1
ATOM 578 C CA . GLY A 1 96 ? 20.812 -5.415 122.622 1.00 29.73 96 GLY A CA 1
ATOM 579 C C . GLY A 1 96 ? 20.020 -4.300 121.949 1.00 28.86 96 GLY A C 1
ATOM 580 O O . GLY A 1 96 ? 19.521 -4.444 120.831 1.00 30.75 96 GLY A O 1
ATOM 581 N N . ASP A 1 97 ? 19.906 -3.175 122.646 1.00 27.26 97 ASP A N 1
ATOM 582 C CA . ASP A 1 97 ? 19.178 -2.017 122.147 1.00 24.45 97 ASP A CA 1
ATOM 583 C C . ASP A 1 97 ? 19.740 -0.730 122.762 1.00 22.56 97 ASP A C 1
ATOM 584 O O . ASP A 1 97 ? 20.650 -0.770 123.591 1.00 22.23 97 ASP A O 1
ATOM 589 N N . PHE A 1 98 ? 19.180 0.405 122.352 1.00 20.37 98 PHE A N 1
ATOM 590 C CA . PHE A 1 98 ? 19.603 1.724 122.815 1.00 21.41 98 PHE A CA 1
ATOM 591 C C . PHE A 1 98 ? 19.890 1.864 124.303 1.00 21.34 98 PHE A C 1
ATOM 592 O O . PHE A 1 98 ? 20.857 2.523 124.682 1.00 21.32 98 PHE A O 1
ATOM 600 N N . LEU A 1 99 ? 19.058 1.247 125.140 1.00 22.54 99 LEU A N 1
ATOM 601 C CA . LEU A 1 99 ? 19.210 1.343 126.594 1.00 22.18 99 LEU A CA 1
ATOM 602 C C . LEU A 1 99 ? 19.937 0.173 127.261 1.00 23.88 99 LEU A C 1
ATOM 603 O O . LEU A 1 99 ? 20.680 0.384 128.217 1.00 24.56 99 LEU A O 1
ATOM 608 N N . SER A 1 100 ? 19.718 -1.047 126.763 1.00 25.26 100 SER A N 1
ATOM 609 C CA . SER A 1 100 ? 20.356 -2.258 127.301 1.00 25.27 100 SER A CA 1
ATOM 610 C C . SER 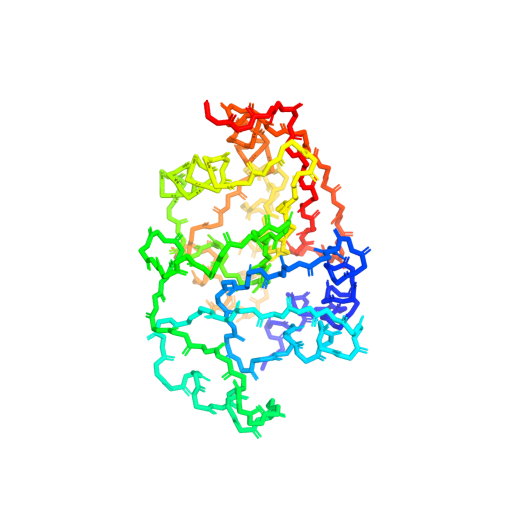A 1 100 ? 21.198 -2.894 126.203 1.00 25.48 100 SER A C 1
ATOM 611 O O . SER A 1 100 ? 20.651 -3.361 125.209 1.00 25.18 100 SER A O 1
ATOM 614 N N . PHE A 1 101 ? 22.514 -2.958 126.398 1.00 25.12 101 PHE A N 1
ATOM 615 C CA . PHE A 1 101 ? 23.405 -3.493 125.365 1.00 27.72 101 PHE A CA 1
ATOM 616 C C . PHE A 1 101 ? 24.784 -3.839 125.912 1.00 31.12 101 PHE A C 1
ATOM 617 O O . PHE A 1 101 ? 25.145 -3.417 127.006 1.00 31.44 101 PHE A O 1
ATOM 625 N N . GLU A 1 102 ? 25.557 -4.587 125.131 1.00 34.87 102 GLU A N 1
ATOM 626 C CA . GLU A 1 102 ? 26.907 -4.961 125.540 1.00 39.10 102 GLU A CA 1
ATOM 627 C C . GLU A 1 102 ? 27.890 -3.852 125.206 1.00 40.26 102 GLU A C 1
ATOM 628 O O . GLU A 1 102 ? 27.895 -3.338 124.084 1.00 40.96 102 GLU A O 1
ATOM 634 N N . VAL A 1 103 ? 28.729 -3.497 126.175 1.00 41.48 103 VAL A N 1
ATOM 635 C CA . VAL A 1 103 ? 29.718 -2.450 125.979 1.00 41.91 103 VAL A CA 1
ATOM 636 C C . VAL A 1 103 ? 30.963 -3.067 125.353 1.00 44.01 103 VAL A C 1
ATOM 637 O O . VAL A 1 103 ? 31.666 -3.831 126.000 1.00 43.98 103 VAL A O 1
ATOM 641 N N . PRO A 1 104 ? 31.251 -2.742 124.082 1.00 46.12 104 PRO A N 1
ATOM 642 C CA . PRO A 1 104 ? 32.405 -3.254 123.331 1.00 48.48 104 PRO A CA 1
ATOM 643 C C . PRO A 1 104 ? 33.763 -3.195 124.034 1.00 50.21 104 PRO A C 1
ATOM 644 O O . PRO A 1 104 ? 34.451 -4.215 124.150 1.00 50.57 104 PRO A O 1
ATOM 648 N N . THR A 1 105 ? 34.155 -2.003 124.479 1.00 50.52 105 THR A N 1
ATOM 649 C CA . THR A 1 105 ? 35.431 -1.822 125.163 1.00 51.86 105 THR A CA 1
ATOM 650 C C . THR A 1 105 ? 35.784 -0.349 125.301 1.00 51.52 105 THR A C 1
ATOM 651 O O . THR A 1 105 ? 35.575 0.254 126.353 1.00 53.87 105 THR A O 1
ATOM 655 N N . SER A 1 106 ? 36.345 0.219 124.241 1.00 48.70 106 SER A N 1
ATOM 656 C CA . SER A 1 106 ? 36.711 1.622 124.227 1.00 46.36 106 SER A CA 1
ATOM 657 C C . SER A 1 106 ? 35.925 2.209 123.079 1.00 44.29 106 SER A C 1
ATOM 658 O O . SER A 1 106 ? 36.191 1.893 121.923 1.00 44.78 106 SER A O 1
ATOM 661 N N . ILE A 1 107 ? 34.944 3.046 123.394 1.00 40.00 107 ILE A N 1
ATOM 662 C CA . ILE A 1 107 ? 34.122 3.646 122.361 1.00 36.26 107 ILE A CA 1
ATOM 663 C C . ILE A 1 107 ? 34.510 5.091 122.154 1.00 34.68 107 ILE A C 1
ATOM 664 O O . ILE A 1 107 ? 34.645 5.839 123.112 1.00 35.67 107 ILE A O 1
ATOM 669 N N . ASP A 1 108 ? 34.699 5.487 120.902 1.00 31.81 108 ASP A N 1
ATOM 670 C CA . ASP A 1 108 ? 35.061 6.864 120.601 1.00 29.68 108 ASP A CA 1
ATOM 671 C C . ASP A 1 108 ? 33.857 7.602 120.083 1.00 28.11 108 ASP A C 1
ATOM 672 O O . ASP A 1 108 ? 33.676 8.794 120.325 1.00 28.84 108 ASP A O 1
ATOM 677 N N . THR A 1 109 ? 33.019 6.878 119.366 1.00 26.01 109 THR A N 1
ATOM 678 C CA . THR A 1 109 ? 31.850 7.491 118.795 1.00 25.72 109 THR A CA 1
ATOM 679 C C . THR A 1 109 ? 30.707 6.489 118.664 1.00 23.83 109 THR A C 1
ATOM 680 O O . THR A 1 109 ? 30.895 5.339 118.254 1.00 23.03 109 THR A O 1
ATOM 684 N N . ILE A 1 110 ? 29.524 6.955 119.043 1.00 22.02 110 ILE A N 1
ATOM 685 C CA . ILE A 1 110 ? 28.297 6.181 119.006 1.00 21.70 110 ILE A CA 1
ATOM 686 C C . ILE A 1 110 ? 27.412 6.693 117.858 1.00 21.34 110 ILE A C 1
ATOM 687 O O . ILE A 1 110 ? 27.126 7.895 117.765 1.00 20.63 110 ILE A O 1
ATOM 692 N N . VAL A 1 111 ? 26.974 5.791 116.983 1.00 20.60 111 VAL A N 1
ATOM 693 C CA . VAL A 1 111 ? 26.140 6.216 115.863 1.00 23.09 111 VAL A CA 1
ATOM 694 C C . VAL A 1 111 ? 24.869 5.402 115.621 1.00 24.35 111 VAL A C 1
ATOM 695 O O . VAL A 1 111 ? 24.671 4.330 116.195 1.00 24.52 111 VAL A O 1
ATOM 699 N N . SER A 1 112 ? 24.020 5.944 114.749 1.00 25.34 112 SER A N 1
ATOM 700 C CA . SER A 1 112 ? 22.763 5.325 114.351 1.00 22.75 112 SER A CA 1
ATOM 701 C C . SER A 1 112 ? 22.090 6.224 113.333 1.00 22.30 112 SER A C 1
ATOM 702 O O . SER A 1 112 ? 22.263 7.443 113.357 1.00 21.67 112 SER A O 1
ATOM 705 N N . THR A 1 113 ? 21.313 5.621 112.445 1.00 21.96 113 THR A N 1
ATOM 706 C CA . THR A 1 113 ? 20.588 6.372 111.434 1.00 20.72 113 THR A CA 1
ATOM 707 C C . THR A 1 113 ? 19.151 5.851 111.403 1.00 20.64 113 THR A C 1
ATOM 708 O O . THR A 1 113 ? 18.922 4.642 111.485 1.00 20.32 113 THR A O 1
ATOM 712 N N . TYR A 1 114 ? 18.187 6.764 111.332 1.00 21.52 114 TYR A N 1
ATOM 713 C CA . TYR A 1 114 ? 16.772 6.396 111.282 1.00 22.23 114 TYR A CA 1
ATOM 714 C C . TYR A 1 114 ? 16.343 5.427 112.384 1.00 22.85 114 TYR A C 1
ATOM 715 O O . TYR A 1 114 ? 15.597 4.488 112.110 1.00 25.09 114 TYR A O 1
ATOM 724 N N . ALA A 1 115 ? 16.791 5.642 113.619 1.00 23.95 115 ALA A N 1
ATOM 725 C CA . ALA A 1 115 ? 16.429 4.732 114.706 1.00 21.55 115 ALA A CA 1
ATOM 726 C C . ALA A 1 115 ? 16.080 5.392 116.041 1.00 20.87 115 ALA A C 1
ATOM 727 O O . ALA A 1 115 ? 15.131 4.986 116.714 1.00 22.49 115 ALA A O 1
ATOM 729 N N . PHE A 1 116 ? 16.834 6.416 116.424 1.00 20.14 116 PHE A N 1
ATOM 730 C CA . PHE A 1 116 ? 16.613 7.078 117.709 1.00 18.36 116 PHE A CA 1
ATOM 731 C C . PHE A 1 116 ? 15.159 7.477 118.025 1.00 18.82 116 PHE A C 1
ATOM 732 O O . PHE A 1 116 ? 14.803 7.628 119.201 1.00 19.00 116 PHE A O 1
ATOM 740 N N . HIS A 1 117 ? 14.318 7.629 117.001 1.00 18.84 117 HIS A N 1
ATOM 741 C CA . HIS A 1 117 ? 12.910 7.989 117.204 1.00 18.52 117 HIS A CA 1
ATOM 742 C C . HIS A 1 117 ? 12.059 6.825 117.766 1.00 20.47 117 HIS A C 1
ATOM 743 O O . HIS A 1 117 ? 10.866 6.984 118.029 1.00 18.41 117 HIS A O 1
ATOM 750 N N . HIS A 1 118 ? 12.668 5.653 117.925 1.00 20.27 118 HIS A N 1
ATOM 751 C CA . HIS A 1 118 ? 11.972 4.492 118.476 1.00 21.08 118 HIS A CA 1
ATOM 752 C C . HIS A 1 118 ? 11.996 4.575 119.997 1.00 22.02 118 HIS A C 1
ATOM 753 O O . HIS A 1 118 ? 11.535 3.668 120.690 1.00 21.86 118 HIS A O 1
ATOM 760 N N . LEU A 1 119 ? 12.547 5.673 120.501 1.00 21.43 119 LEU A N 1
ATOM 761 C CA . LEU A 1 119 ? 12.661 5.917 121.932 1.00 19.63 119 LEU A CA 1
ATOM 762 C C . LEU A 1 119 ? 11.884 7.174 122.317 1.00 18.52 119 LEU A C 1
ATOM 763 O O . LEU A 1 119 ? 11.982 8.202 121.642 1.00 18.85 119 LEU A O 1
ATOM 768 N N . THR A 1 120 ? 11.119 7.097 123.402 1.00 17.40 120 THR A N 1
ATOM 769 C CA . THR A 1 120 ? 10.377 8.265 123.872 1.00 17.45 120 THR A CA 1
ATOM 770 C C . THR A 1 120 ? 11.418 9.300 124.289 1.00 19.65 120 THR A C 1
ATOM 771 O O . THR A 1 120 ? 12.596 8.973 124.478 1.00 22.26 120 THR A O 1
ATOM 775 N N . ASP A 1 121 ? 10.999 10.544 124.440 1.00 21.41 121 ASP A N 1
ATOM 776 C CA . ASP A 1 121 ? 11.938 11.575 124.841 1.00 23.94 121 ASP A CA 1
ATOM 777 C C . ASP A 1 121 ? 12.627 11.267 126.180 1.00 23.53 121 ASP A C 1
ATOM 778 O O . ASP A 1 121 ? 13.801 11.579 126.349 1.00 22.95 121 ASP A O 1
ATOM 783 N N . ASP A 1 122 ? 11.913 10.646 127.120 1.00 24.12 122 ASP A N 1
ATOM 784 C CA . ASP A 1 122 ? 12.500 10.299 128.419 1.00 23.53 122 ASP A CA 1
ATOM 785 C C . ASP A 1 122 ? 13.576 9.239 128.275 1.00 23.33 122 ASP A C 1
ATOM 786 O O . ASP A 1 122 ? 14.582 9.246 128.991 1.00 23.48 122 ASP A O 1
ATOM 791 N N . GLU A 1 123 ? 13.342 8.308 127.359 1.00 21.91 123 GLU A N 1
ATOM 792 C CA . GLU A 1 123 ? 14.291 7.239 127.115 1.00 20.00 123 GLU A CA 1
ATOM 793 C C . GLU A 1 123 ? 15.495 7.793 126.363 1.00 19.21 123 GLU A C 1
ATOM 794 O O . GLU A 1 123 ? 16.625 7.348 126.587 1.00 19.31 123 GLU A O 1
ATOM 800 N N . LYS A 1 124 ? 15.250 8.759 125.472 1.00 17.99 124 LYS A N 1
ATOM 801 C CA . LYS A 1 124 ? 16.326 9.387 124.705 1.00 17.43 124 LYS A CA 1
ATOM 802 C C . LYS A 1 124 ? 17.310 10.046 125.665 1.00 18.09 124 LYS A C 1
ATOM 803 O O . LYS A 1 124 ? 18.515 10.086 125.414 1.00 16.76 124 LYS A O 1
ATOM 809 N N . ASN A 1 125 ? 16.772 10.574 126.759 1.00 18.53 125 ASN A N 1
ATOM 810 C CA . ASN A 1 125 ? 17.563 11.232 127.790 1.00 21.07 125 ASN A CA 1
ATOM 811 C C . ASN A 1 125 ? 18.372 10.192 128.583 1.00 21.31 125 ASN A C 1
ATOM 812 O O . ASN A 1 125 ? 19.523 10.434 128.957 1.00 21.08 125 ASN A O 1
ATOM 817 N N . VAL A 1 126 ? 17.761 9.043 128.860 1.00 19.71 126 VAL A N 1
ATOM 818 C CA . VAL A 1 126 ? 18.470 7.988 129.567 1.00 18.44 126 VAL A CA 1
ATOM 819 C C . VAL A 1 126 ? 19.614 7.525 128.681 1.00 18.97 126 VAL A C 1
ATOM 820 O O . VAL A 1 126 ? 20.742 7.366 129.147 1.00 20.26 126 VAL A O 1
ATOM 824 N N . ALA A 1 127 ? 19.317 7.314 127.401 1.00 18.23 127 ALA A N 1
ATOM 825 C CA . ALA A 1 127 ? 20.331 6.865 126.455 1.00 18.74 127 ALA A CA 1
ATOM 826 C C . ALA A 1 127 ? 21.517 7.824 126.417 1.00 18.00 127 ALA A C 1
ATOM 827 O O . ALA A 1 127 ? 22.663 7.410 126.616 1.00 18.95 127 ALA A O 1
ATOM 829 N N . ILE A 1 128 ? 21.251 9.102 126.157 1.00 17.72 128 ILE A N 1
ATOM 830 C CA . ILE A 1 128 ? 22.322 10.101 126.093 1.00 15.82 128 ILE A CA 1
ATOM 831 C C . ILE A 1 128 ? 23.089 10.202 127.416 1.00 15.92 128 ILE A C 1
ATOM 832 O O . ILE A 1 128 ? 24.312 10.351 127.425 1.00 15.89 128 ILE A O 1
ATOM 837 N N . ALA A 1 129 ? 22.370 10.113 128.529 1.00 17.15 129 ALA A N 1
ATOM 838 C CA . ALA A 1 129 ? 22.990 10.158 129.852 1.00 18.12 129 ALA A CA 1
ATOM 839 C C . ALA A 1 129 ? 23.960 8.983 129.995 1.00 19.80 129 ALA A C 1
ATOM 840 O O . ALA A 1 129 ? 25.032 9.101 130.601 1.00 21.99 129 ALA A O 1
ATOM 842 N N . LYS A 1 130 ? 23.571 7.850 129.415 1.00 20.47 130 LYS A N 1
ATOM 843 C CA . LYS A 1 130 ? 24.369 6.633 129.468 1.00 21.90 130 LYS A CA 1
ATOM 844 C C . LYS A 1 130 ? 25.573 6.663 128.529 1.00 21.13 130 LYS A C 1
ATOM 845 O O . LYS A 1 130 ? 26.625 6.098 128.831 1.00 21.21 130 LYS A O 1
ATOM 851 N N . TYR A 1 131 ? 25.425 7.327 127.389 1.00 19.50 131 TYR A N 1
ATOM 852 C CA . TYR A 1 131 ? 26.522 7.406 126.447 1.00 18.97 131 TYR A CA 1
ATOM 853 C C . TYR A 1 131 ? 27.519 8.420 126.952 1.00 20.20 131 TYR A C 1
ATOM 854 O O . TYR A 1 131 ? 28.722 8.333 126.667 1.00 20.17 131 TYR A O 1
ATOM 863 N N . SER A 1 132 ? 27.014 9.393 127.701 1.00 19.27 132 SER A N 1
ATOM 864 C CA . SER A 1 132 ? 27.876 10.416 128.273 1.00 19.47 132 SER A CA 1
ATOM 865 C C . SER A 1 132 ? 28.750 9.760 129.328 1.00 21.01 132 SER A C 1
ATOM 866 O O . SER A 1 132 ? 29.904 10.145 129.532 1.00 22.90 132 SER A O 1
ATOM 869 N N . GLN A 1 133 ? 28.187 8.762 129.997 1.00 22.34 133 GLN A N 1
ATOM 870 C CA . GLN A 1 133 ? 28.905 8.046 131.036 1.00 24.52 133 GLN A CA 1
ATOM 871 C C . GLN A 1 133 ? 30.006 7.137 130.482 1.00 24.58 133 GLN A C 1
ATOM 872 O O . GLN A 1 133 ? 31.035 6.943 131.136 1.00 24.85 133 GLN A O 1
ATOM 878 N N . LEU A 1 134 ? 29.791 6.604 129.277 1.00 24.83 134 LEU A N 1
ATOM 879 C CA . LEU A 1 134 ? 30.745 5.691 128.632 1.00 26.83 134 LEU A CA 1
ATOM 880 C C . LEU A 1 134 ? 31.832 6.353 127.795 1.00 27.53 134 LEU A C 1
ATOM 881 O O . LEU A 1 134 ? 32.954 5.864 127.761 1.00 27.86 134 LEU A O 1
ATOM 886 N N . LEU A 1 135 ? 31.502 7.448 127.112 1.00 28.54 135 LEU A N 1
ATOM 887 C CA . LEU A 1 135 ? 32.472 8.132 126.260 1.00 26.48 135 LEU A CA 1
ATOM 888 C C . LEU A 1 135 ? 33.498 8.980 127.010 1.00 27.68 135 LEU A C 1
ATOM 889 O O . LEU A 1 135 ? 33.247 9.437 128.128 1.00 27.12 135 LEU A O 1
ATOM 894 N N . ASN A 1 136 ? 34.661 9.173 126.391 1.00 28.14 136 ASN A N 1
ATOM 895 C CA . ASN A 1 136 ? 35.727 9.990 126.976 1.00 27.67 136 ASN A CA 1
ATOM 896 C C . ASN A 1 136 ? 35.643 11.402 126.405 1.00 28.41 136 ASN A C 1
ATOM 897 O O . ASN A 1 136 ? 35.012 11.619 125.371 1.00 29.01 136 ASN A O 1
ATOM 902 N N . LYS A 1 137 ? 36.268 12.358 127.090 1.00 30.52 137 LYS A N 1
ATOM 903 C CA . LYS A 1 137 ? 36.282 13.743 126.629 1.00 31.14 137 LYS A CA 1
ATOM 904 C C . LYS A 1 137 ? 36.671 13.685 125.150 1.00 31.16 137 LYS A C 1
ATOM 905 O O . LYS A 1 137 ? 37.642 13.025 124.774 1.00 30.83 137 LYS A O 1
ATOM 911 N N . GLY A 1 138 ? 35.887 14.349 124.311 1.00 31.67 138 GLY A N 1
ATOM 912 C CA . GLY A 1 138 ? 36.169 14.316 122.892 1.00 30.39 138 GLY A CA 1
ATOM 913 C C . GLY A 1 138 ? 35.407 13.203 122.192 1.00 30.01 138 GLY A C 1
ATOM 914 O O . GLY A 1 138 ? 35.444 13.109 120.966 1.00 31.14 138 GLY A O 1
ATOM 915 N N . GLY A 1 139 ? 34.730 12.347 122.957 1.00 27.73 139 GLY A N 1
ATOM 916 C CA . GLY A 1 139 ? 33.955 11.276 122.349 1.00 27.42 139 GLY A CA 1
ATOM 917 C C . GLY A 1 139 ? 32.746 11.879 121.641 1.00 27.51 139 GLY A C 1
ATOM 918 O O . GLY A 1 139 ? 32.233 12.912 122.080 1.00 27.10 139 GLY A O 1
ATOM 919 N N . LYS A 1 140 ? 32.275 11.260 120.560 1.00 25.98 140 LYS A N 1
ATOM 920 C CA . LYS A 1 140 ? 31.131 11.831 119.837 1.00 25.12 140 LYS A CA 1
ATOM 921 C C . LYS A 1 140 ? 29.900 10.929 119.668 1.00 24.80 140 LYS A C 1
ATOM 922 O O . LYS A 1 140 ? 29.973 9.698 119.737 1.00 21.32 140 LYS A O 1
ATOM 928 N N . ILE A 1 141 ? 28.758 11.575 119.468 1.00 25.06 141 ILE A N 1
ATOM 929 C CA . ILE A 1 141 ? 27.505 10.883 119.211 1.00 24.09 141 ILE A CA 1
ATOM 930 C C . ILE A 1 141 ? 27.011 11.504 117.920 1.00 24.60 141 ILE A C 1
ATOM 931 O O . ILE A 1 141 ? 26.770 12.706 117.862 1.00 24.35 141 ILE A O 1
ATOM 936 N N . VAL A 1 142 ? 26.903 10.706 116.868 1.00 25.40 142 VAL A N 1
ATOM 937 C CA . VAL A 1 142 ? 26.426 11.239 115.601 1.00 24.50 142 VAL A CA 1
ATOM 938 C C . VAL A 1 142 ? 25.221 10.401 115.224 1.00 24.00 142 VAL A C 1
ATOM 939 O O . VAL A 1 142 ? 25.333 9.205 114.971 1.00 23.18 142 VAL A O 1
ATOM 943 N N . PHE A 1 143 ? 24.059 11.033 115.235 1.00 23.43 143 PHE A N 1
ATOM 944 C CA . PHE A 1 143 ? 22.827 10.350 114.883 1.00 21.80 143 PHE A CA 1
ATOM 945 C C . PHE A 1 143 ? 22.208 11.089 113.735 1.00 21.24 143 PHE A C 1
ATOM 946 O O . PHE A 1 143 ? 22.276 12.310 113.671 1.00 23.32 143 PHE A O 1
ATOM 954 N N . ALA A 1 144 ? 21.634 10.335 112.815 1.00 18.99 144 ALA A N 1
ATOM 955 C CA . ALA A 1 144 ? 20.940 10.916 111.687 1.00 20.55 144 ALA A CA 1
ATOM 956 C C . ALA A 1 144 ? 19.514 10.443 111.910 1.00 21.30 144 ALA A C 1
ATOM 957 O O . ALA A 1 144 ? 19.292 9.265 112.176 1.00 22.91 144 ALA A O 1
ATOM 959 N N . ASP A 1 145 ? 18.545 11.342 111.858 1.00 19.94 145 ASP A N 1
ATOM 960 C CA . ASP A 1 145 ? 17.177 10.897 112.044 1.00 22.36 145 ASP A CA 1
ATOM 961 C C . ASP A 1 145 ? 16.166 11.973 111.726 1.00 22.51 145 ASP A C 1
ATOM 962 O O . ASP A 1 145 ? 16.503 13.146 111.627 1.00 23.30 145 ASP A O 1
ATOM 967 N N . THR A 1 146 ? 14.923 11.550 111.539 1.00 21.89 146 THR A N 1
ATOM 968 C CA . THR A 1 146 ? 13.835 12.463 111.263 1.00 21.53 146 THR A CA 1
ATOM 969 C C . THR A 1 146 ? 13.585 13.218 112.553 1.00 21.24 146 THR A C 1
ATOM 970 O O . THR A 1 146 ? 13.413 12.609 113.606 1.00 21.18 146 THR A O 1
ATOM 974 N N . ILE A 1 147 ? 13.585 14.544 112.467 1.00 20.40 147 ILE A N 1
ATOM 975 C CA . ILE A 1 147 ? 13.378 15.395 113.631 1.00 19.40 147 ILE A CA 1
ATOM 976 C C . ILE A 1 147 ? 12.868 16.748 113.140 1.00 21.56 147 ILE A C 1
ATOM 977 O O . ILE A 1 147 ? 13.158 17.138 112.007 1.00 23.36 147 ILE A O 1
ATOM 982 N N . PHE A 1 148 ? 12.119 17.468 113.971 1.00 21.57 148 PHE A N 1
ATOM 983 C CA . PHE A 1 148 ? 11.550 18.740 113.533 1.00 22.63 148 PHE A CA 1
ATOM 984 C C . PHE A 1 148 ? 11.992 20.014 114.249 1.00 26.07 148 PHE A C 1
ATOM 985 O O . PHE A 1 148 ? 12.211 20.015 115.456 1.00 27.58 148 PHE A O 1
ATOM 993 N N . ALA A 1 149 ? 12.120 21.103 113.484 1.00 28.48 149 ALA A N 1
ATOM 994 C CA . ALA A 1 149 ? 12.549 22.388 114.034 1.00 29.11 149 ALA A CA 1
ATOM 995 C C . ALA A 1 149 ? 11.653 22.839 115.179 1.00 30.05 149 ALA A C 1
ATOM 996 O O . ALA A 1 149 ? 12.145 23.284 116.207 1.00 31.06 149 ALA A O 1
ATOM 998 N N . ASP A 1 150 ? 10.341 22.726 115.010 1.00 32.28 150 ASP A N 1
ATOM 999 C CA . ASP A 1 150 ? 9.413 23.109 116.070 1.00 33.42 150 ASP A CA 1
ATOM 1000 C C . ASP A 1 150 ? 8.061 22.425 115.918 1.00 33.49 150 ASP A C 1
ATOM 1001 O O . ASP A 1 150 ? 7.887 21.594 115.043 1.00 32.78 150 ASP A O 1
ATOM 1006 N N . GLN A 1 151 ? 7.111 22.758 116.783 1.00 36.17 151 GLN A N 1
ATOM 1007 C CA . GLN A 1 151 ? 5.787 22.148 116.712 1.00 37.29 151 GLN A CA 1
ATOM 1008 C C . GLN A 1 151 ? 5.098 22.508 115.382 1.00 38.03 151 GLN A C 1
ATOM 1009 O O . GLN A 1 151 ? 4.391 21.693 114.789 1.00 37.03 151 GLN A O 1
ATOM 1015 N N . ASP A 1 152 ? 5.329 23.730 114.914 1.00 38.79 152 ASP A N 1
ATOM 1016 C CA . ASP A 1 152 ? 4.731 24.205 113.678 1.00 39.31 152 ASP A CA 1
ATOM 1017 C C . ASP A 1 152 ? 5.238 23.417 112.459 1.00 38.77 152 ASP A C 1
ATOM 1018 O O . ASP A 1 152 ? 4.458 23.047 111.582 1.00 38.22 152 ASP A O 1
ATOM 1023 N N . ALA A 1 153 ? 6.543 23.157 112.413 1.00 37.50 153 ALA A N 1
ATOM 1024 C CA . ALA A 1 153 ? 7.143 22.417 111.303 1.00 36.20 153 ALA A CA 1
ATOM 1025 C C . ALA A 1 153 ? 6.606 20.988 111.253 1.00 36.64 153 ALA A C 1
ATOM 1026 O O . ALA A 1 153 ? 6.444 20.413 110.175 1.00 36.90 153 ALA A O 1
ATOM 1028 N N . TYR A 1 154 ? 6.328 20.430 112.427 1.00 36.57 154 TYR A N 1
ATOM 1029 C CA . TYR A 1 154 ? 5.803 19.072 112.548 1.00 37.26 154 TYR A CA 1
ATOM 1030 C C . TYR A 1 154 ? 4.343 18.978 112.080 1.00 37.83 154 TYR A C 1
ATOM 1031 O O . TYR A 1 154 ? 4.013 18.190 111.198 1.00 37.81 154 TYR A O 1
ATOM 1040 N N . ASP A 1 155 ? 3.466 19.778 112.672 1.00 38.86 155 ASP A N 1
ATOM 1041 C CA . ASP A 1 155 ? 2.061 19.748 112.292 1.00 41.44 155 ASP A CA 1
ATOM 1042 C C . ASP A 1 155 ? 1.871 20.065 110.818 1.00 41.94 155 ASP A C 1
ATOM 1043 O O . ASP A 1 155 ? 0.956 19.548 110.170 1.00 42.78 155 ASP A O 1
ATOM 1048 N N . LYS A 1 156 ? 2.740 20.924 110.293 1.00 41.75 156 LYS A N 1
ATOM 1049 C CA . LYS A 1 156 ? 2.670 21.313 108.895 1.00 41.23 156 LYS A CA 1
ATOM 1050 C C . LYS A 1 156 ? 3.127 20.153 108.010 1.00 39.09 156 LYS A C 1
ATOM 1051 O O . LYS A 1 156 ? 2.712 20.036 106.853 1.00 40.81 156 LYS A O 1
ATOM 1057 N N . THR A 1 157 ? 3.970 19.287 108.561 1.00 35.73 157 THR A N 1
ATOM 1058 C CA . THR A 1 157 ? 4.458 18.142 107.811 1.00 32.11 157 THR A CA 1
ATOM 1059 C C . THR A 1 157 ? 3.436 17.017 107.874 1.00 32.07 157 THR A C 1
ATOM 1060 O O . THR A 1 157 ? 3.240 16.292 106.901 1.00 29.86 157 THR A O 1
ATOM 1064 N N . VAL A 1 158 ? 2.778 16.878 109.017 1.00 31.99 158 VAL A N 1
ATOM 1065 C CA . VAL A 1 158 ? 1.770 15.838 109.155 1.00 34.19 158 VAL A CA 1
ATOM 1066 C C . VAL A 1 158 ? 0.614 16.157 108.207 1.00 35.92 158 VAL A C 1
ATOM 1067 O O . VAL A 1 158 ? 0.027 15.265 107.591 1.00 35.54 158 VAL A O 1
ATOM 1071 N N . GLU A 1 159 ? 0.290 17.440 108.093 1.00 37.60 159 GLU A N 1
ATOM 1072 C CA . GLU A 1 159 ? -0.789 17.858 107.220 1.00 39.34 159 GLU A CA 1
ATOM 1073 C C . GLU A 1 159 ? -0.429 17.586 105.762 1.00 39.95 159 GLU A C 1
ATOM 1074 O O . GLU A 1 159 ? -1.202 16.957 105.032 1.00 40.40 159 GLU A O 1
ATOM 1080 N N . ALA A 1 160 ? 0.746 18.053 105.343 1.00 38.53 160 ALA A N 1
ATOM 1081 C CA . ALA A 1 160 ? 1.204 17.842 103.975 1.00 37.31 160 ALA A CA 1
ATOM 1082 C C . ALA A 1 160 ? 1.060 16.361 103.608 1.00 37.38 160 ALA A C 1
ATOM 1083 O O . ALA A 1 160 ? 0.595 16.025 102.517 1.00 38.23 160 ALA A O 1
ATOM 1085 N N . ALA A 1 161 ? 1.456 15.482 104.529 1.00 36.01 161 ALA A N 1
ATOM 1086 C CA . ALA A 1 161 ? 1.366 14.040 104.315 1.00 32.61 161 ALA A CA 1
ATOM 1087 C C . ALA A 1 161 ? -0.095 13.636 104.135 1.00 32.42 161 ALA A C 1
ATOM 1088 O O . ALA A 1 161 ? -0.409 12.748 103.340 1.00 32.31 161 ALA A O 1
ATOM 1090 N N . LYS A 1 162 ? -0.981 14.282 104.890 1.00 32.50 162 LYS A N 1
ATOM 1091 C CA . LYS A 1 162 ? -2.409 14.005 104.785 1.00 34.09 162 LYS A CA 1
ATOM 1092 C C . LYS A 1 162 ? -2.885 14.601 103.467 1.00 35.63 162 LYS A C 1
ATOM 1093 O O . LYS A 1 162 ? -3.611 13.959 102.710 1.00 33.01 162 LYS A O 1
ATOM 1099 N N . GLN A 1 163 ? -2.462 15.843 103.223 1.00 37.69 163 GLN A N 1
ATOM 1100 C CA . GLN A 1 163 ? -2.781 16.583 102.007 1.00 38.65 163 GLN A CA 1
ATOM 1101 C C . GLN A 1 163 ? -2.649 15.622 100.821 1.00 37.92 163 GLN A C 1
ATOM 1102 O O . GLN A 1 163 ? -3.596 15.410 100.063 1.00 37.77 163 GLN A O 1
ATOM 1108 N N . ARG A 1 164 ? -1.460 15.051 100.672 1.00 36.95 164 ARG A N 1
ATOM 1109 C CA . ARG A 1 164 ? -1.190 14.093 99.612 1.00 36.94 164 ARG A CA 1
ATOM 1110 C C . ARG A 1 164 ? -1.867 12.796 100.036 1.00 37.48 164 ARG A C 1
ATOM 1111 O O . ARG A 1 164 ? -2.561 12.763 101.052 1.00 37.99 164 ARG A O 1
ATOM 1119 N N . GLY A 1 165 ? -1.684 11.723 99.280 1.00 37.75 165 GLY A N 1
ATOM 1120 C CA . GLY A 1 165 ? -2.337 10.480 99.664 1.00 38.50 165 GLY A CA 1
ATOM 1121 C C . GLY A 1 165 ? -1.579 9.673 100.701 1.00 38.54 165 GLY A C 1
ATOM 1122 O O . GLY A 1 165 ? -1.953 8.537 100.989 1.00 37.95 165 GLY A O 1
ATOM 1123 N N . PHE A 1 166 ? -0.532 10.270 101.270 1.00 39.40 166 PHE A N 1
ATOM 1124 C CA . PHE A 1 166 ? 0.326 9.614 102.259 1.00 40.19 166 PHE A CA 1
ATOM 1125 C C . PHE A 1 166 ? -0.310 9.341 103.625 1.00 40.87 166 PHE A C 1
ATOM 1126 O O . PHE A 1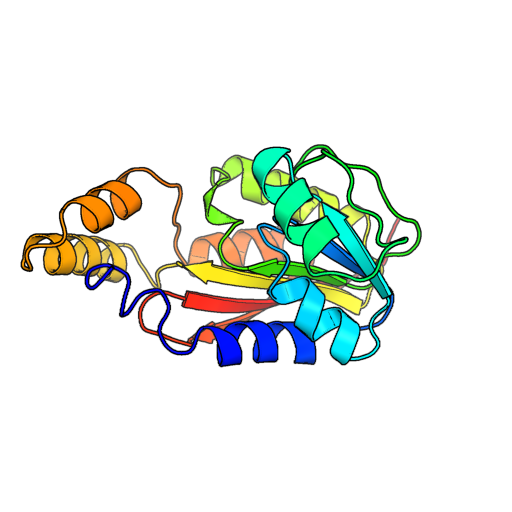 166 ? -0.146 10.127 104.563 1.00 43.12 166 PHE A O 1
ATOM 1134 N N . HIS A 1 167 ? -1.006 8.212 103.743 1.00 39.33 167 HIS A N 1
ATOM 1135 C CA . HIS A 1 167 ? -1.672 7.838 104.989 1.00 38.61 167 HIS A CA 1
ATOM 1136 C C . HIS A 1 167 ? -0.777 7.015 105.911 1.00 37.92 167 HIS A C 1
ATOM 1137 O O . HIS A 1 167 ? -0.825 7.176 107.130 1.00 37.06 167 HIS A O 1
ATOM 1144 N N . GLN A 1 168 ? 0.028 6.128 105.334 1.00 36.77 168 GLN A N 1
ATOM 1145 C CA . GLN A 1 168 ? 0.927 5.316 106.135 1.00 36.18 168 GLN A CA 1
ATOM 1146 C C . GLN A 1 168 ? 1.971 6.237 106.757 1.00 36.62 168 GLN A C 1
ATOM 1147 O O . GLN A 1 168 ? 2.324 6.090 107.927 1.00 38.37 168 GLN A O 1
ATOM 1153 N N . LEU A 1 169 ? 2.448 7.205 105.981 1.00 35.90 169 LEU A N 1
ATOM 1154 C CA . LEU A 1 169 ? 3.444 8.154 106.474 1.00 35.24 169 LEU A CA 1
ATOM 1155 C C . LEU A 1 169 ? 2.871 9.014 107.603 1.00 34.27 169 LEU A C 1
ATOM 1156 O O . LEU A 1 169 ? 3.536 9.246 108.607 1.00 33.77 169 LEU A O 1
ATOM 1161 N N . ALA A 1 170 ? 1.646 9.501 107.428 1.00 34.79 170 ALA A N 1
ATOM 1162 C CA . ALA A 1 170 ? 0.997 10.336 108.443 1.00 33.67 170 ALA A CA 1
ATOM 1163 C C . ALA A 1 170 ? 0.832 9.552 109.736 1.00 34.10 170 ALA A C 1
ATOM 1164 O O . ALA A 1 170 ? 0.915 10.111 110.835 1.00 33.95 170 ALA A O 1
ATOM 1166 N N . ASN A 1 171 ? 0.588 8.252 109.614 1.00 34.15 171 ASN A N 1
ATOM 1167 C CA . ASN A 1 171 ? 0.443 7.433 110.807 1.00 33.07 171 ASN A CA 1
ATOM 1168 C C . ASN A 1 171 ? 1.818 7.409 111.472 1.00 31.56 171 ASN A C 1
ATOM 1169 O O . ASN A 1 171 ? 1.960 7.777 112.638 1.00 32.07 171 ASN A O 1
ATOM 1174 N N . ASP A 1 172 ? 2.828 6.993 110.713 1.00 29.98 172 ASP A N 1
ATOM 1175 C CA . ASP A 1 172 ? 4.197 6.929 111.209 1.00 27.51 172 ASP A CA 1
ATOM 1176 C C . ASP A 1 172 ? 4.526 8.173 112.037 1.00 28.08 172 ASP A C 1
ATOM 1177 O O . ASP A 1 172 ? 4.969 8.075 113.183 1.00 30.59 172 ASP A O 1
ATOM 1182 N N . LEU A 1 173 ? 4.293 9.344 111.453 1.00 25.72 173 LEU A N 1
ATOM 1183 C CA . LEU A 1 173 ? 4.576 10.613 112.104 1.00 26.56 173 LEU A CA 1
ATOM 1184 C C . LEU A 1 173 ? 3.852 10.864 113.411 1.00 27.95 173 LEU A C 1
ATOM 1185 O O . LEU A 1 173 ? 4.358 11.576 114.269 1.00 29.00 173 LEU A O 1
ATOM 1190 N N . GLN A 1 174 ? 2.664 10.301 113.573 1.00 29.65 174 GLN A N 1
ATOM 1191 C CA . GLN A 1 174 ? 1.911 10.525 114.802 1.00 30.19 174 GLN A CA 1
ATOM 1192 C C . GLN A 1 174 ? 2.028 9.352 115.773 1.00 31.37 174 GLN A C 1
ATOM 1193 O O . GLN A 1 174 ? 1.500 9.399 116.880 1.00 31.30 174 GLN A O 1
ATOM 1199 N N . THR A 1 175 ? 2.719 8.301 115.344 1.00 32.15 175 THR A N 1
ATOM 1200 C CA . THR A 1 175 ? 2.914 7.100 116.150 1.00 32.59 175 THR A CA 1
ATOM 1201 C C . THR A 1 175 ? 4.310 7.094 116.758 1.00 32.51 175 THR A C 1
ATOM 1202 O O . THR A 1 175 ? 4.447 7.155 117.976 1.00 33.96 175 THR A O 1
ATOM 1206 N N . GLU A 1 176 ? 5.343 7.023 115.916 1.00 31.58 176 GLU A N 1
ATOM 1207 C CA . GLU A 1 176 ? 6.725 7.027 116.390 1.00 30.41 176 GLU A CA 1
ATOM 1208 C C . GLU A 1 176 ? 6.961 8.236 117.288 1.00 29.73 176 GLU A C 1
ATOM 1209 O O . GLU A 1 176 ? 6.114 9.123 117.379 1.00 30.48 176 GLU A O 1
ATOM 1215 N N . TYR A 1 177 ? 8.117 8.285 117.940 1.00 30.47 177 TYR A N 1
ATOM 1216 C CA . TYR A 1 177 ? 8.427 9.397 118.837 1.00 29.14 177 TYR A CA 1
ATOM 1217 C C . TYR A 1 177 ? 9.388 10.414 118.212 1.00 28.18 177 TYR A C 1
ATOM 1218 O O . TYR A 1 177 ? 10.550 10.520 118.605 1.00 27.63 177 TYR A O 1
ATOM 1227 N N . TYR A 1 178 ? 8.904 11.149 117.220 1.00 27.38 178 TYR A N 1
ATOM 1228 C CA . TYR A 1 178 ? 9.733 12.164 116.593 1.00 25.85 178 TYR A CA 1
ATOM 1229 C C . TYR A 1 178 ? 9.685 13.339 117.548 1.00 25.63 178 TYR A C 1
ATOM 1230 O O . TYR A 1 178 ? 8.696 13.535 118.258 1.00 23.08 178 TYR A O 1
ATOM 1239 N N . THR A 1 179 ? 10.759 14.109 117.607 1.00 26.11 179 THR A N 1
ATOM 1240 C CA . THR A 1 179 ? 10.753 15.238 118.519 1.00 25.70 179 THR A CA 1
ATOM 1241 C C . THR A 1 179 ? 11.260 16.496 117.830 1.00 25.24 179 THR A C 1
ATOM 1242 O O . THR A 1 179 ? 11.420 16.533 116.613 1.00 22.54 179 THR A O 1
ATOM 1246 N N . ARG A 1 180 ? 11.511 17.528 118.616 1.00 27.22 180 ARG A N 1
ATOM 1247 C CA . ARG A 1 180 ? 11.984 18.789 118.081 1.00 27.79 180 ARG A CA 1
ATOM 1248 C C . ARG A 1 180 ? 13.473 18.976 118.317 1.00 27.20 180 ARG A C 1
ATOM 1249 O O . ARG A 1 180 ? 14.047 18.387 119.234 1.00 24.11 180 ARG A O 1
ATOM 1257 N N . ILE A 1 181 ? 14.094 19.795 117.473 1.00 27.31 181 ILE A N 1
ATOM 1258 C CA . ILE A 1 181 ? 15.518 20.092 117.589 1.00 26.84 181 ILE A CA 1
ATOM 1259 C C . ILE A 1 181 ? 15.883 20.708 118.958 1.00 26.42 181 ILE A C 1
ATOM 1260 O O . ILE A 1 181 ? 16.884 20.324 119.567 1.00 23.33 181 ILE A O 1
ATOM 1265 N N . PRO A 1 182 ? 15.087 21.679 119.450 1.00 27.00 182 PRO A N 1
ATOM 1266 C CA . PRO A 1 182 ? 15.379 22.300 120.748 1.00 27.18 182 PRO A CA 1
ATOM 1267 C C . PRO A 1 182 ? 15.367 21.326 121.930 1.00 26.61 182 PRO A C 1
ATOM 1268 O O . PRO A 1 182 ? 16.150 21.476 122.871 1.00 27.33 182 PRO A O 1
ATOM 1272 N N . VAL A 1 183 ? 14.473 20.340 121.884 1.00 26.24 183 VAL A N 1
ATOM 1273 C CA . VAL A 1 183 ? 14.388 19.332 122.942 1.00 23.51 183 VAL A CA 1
ATOM 1274 C C . VAL A 1 183 ? 15.668 18.491 122.937 1.00 22.82 183 VAL A C 1
ATOM 1275 O O . VAL A 1 183 ? 16.285 18.265 123.978 1.00 25.46 183 VAL A O 1
ATOM 1279 N N . MET A 1 184 ? 16.065 18.042 121.754 1.00 21.94 184 MET A N 1
ATOM 1280 C CA . MET A 1 184 ? 17.263 17.239 121.592 1.00 22.29 184 MET A CA 1
ATOM 1281 C C . MET A 1 184 ? 18.486 18.055 122.006 1.00 24.36 184 MET A C 1
ATOM 1282 O O . MET A 1 184 ? 19.471 17.526 122.519 1.00 25.56 184 MET A O 1
ATOM 1287 N N . GLN A 1 185 ? 18.404 19.356 121.758 1.00 27.18 185 GLN A N 1
ATOM 1288 C CA . GLN A 1 185 ? 19.458 20.314 122.092 1.00 28.03 185 GLN A CA 1
ATOM 1289 C C . GLN A 1 185 ? 19.690 20.332 123.607 1.00 27.01 185 GLN A C 1
ATOM 1290 O O . GLN A 1 185 ? 20.827 20.263 124.079 1.00 24.67 185 GLN A O 1
ATOM 1296 N N . THR A 1 186 ? 18.597 20.437 124.358 1.00 25.35 186 THR A N 1
ATOM 1297 C CA . THR A 1 186 ? 18.677 20.465 125.805 1.00 25.38 186 THR A CA 1
ATOM 1298 C C . THR A 1 186 ? 19.192 19.158 126.386 1.00 25.25 186 THR A C 1
ATOM 1299 O O . THR A 1 186 ? 19.967 19.162 127.338 1.00 24.05 186 THR A O 1
ATOM 1303 N N . ILE A 1 187 ? 18.751 18.039 125.819 1.00 25.01 187 ILE A N 1
ATOM 1304 C CA . ILE A 1 187 ? 19.185 16.735 126.309 1.00 25.08 187 ILE A CA 1
ATOM 1305 C C . ILE A 1 187 ? 20.684 16.550 126.151 1.00 25.00 187 ILE A C 1
ATOM 1306 O O . ILE A 1 187 ? 21.368 16.170 127.098 1.00 28.03 187 ILE A O 1
ATOM 1311 N N . PHE A 1 188 ? 21.197 16.814 124.956 1.00 24.80 188 PHE A N 1
ATOM 1312 C CA . PHE A 1 188 ? 22.626 16.650 124.705 1.00 26.25 188 PHE A CA 1
ATOM 1313 C C . PHE A 1 188 ? 23.489 17.515 125.629 1.00 25.88 188 PHE A C 1
ATOM 1314 O O . PHE A 1 188 ? 24.476 17.042 126.203 1.00 26.45 188 PHE A O 1
ATOM 1322 N N . GLU A 1 189 ? 23.111 18.783 125.773 1.00 26.93 189 GLU A N 1
ATOM 1323 C CA . GLU A 1 189 ? 23.871 19.716 126.600 1.00 28.17 189 GLU A CA 1
ATOM 1324 C C . GLU A 1 189 ? 23.732 19.415 128.084 1.00 28.01 189 GLU A C 1
ATOM 1325 O O . GLU A 1 189 ? 24.690 19.564 128.849 1.00 28.23 189 GLU A O 1
ATOM 1331 N N . ASN A 1 190 ? 22.537 18.997 128.491 1.00 26.38 190 ASN A N 1
ATOM 1332 C CA . ASN A 1 190 ? 22.302 18.639 129.882 1.00 24.28 190 ASN A CA 1
ATOM 1333 C C . ASN A 1 190 ? 23.161 17.444 130.251 1.00 23.77 190 ASN A C 1
ATOM 1334 O O . ASN A 1 190 ? 23.417 17.214 131.429 1.00 23.23 190 ASN A O 1
ATOM 1339 N N . ASN A 1 191 ? 23.594 16.676 129.252 1.00 22.17 191 ASN A N 1
ATOM 1340 C CA . ASN A 1 191 ? 24.440 15.518 129.512 1.00 21.95 191 ASN A CA 1
ATOM 1341 C C . ASN A 1 191 ? 25.891 15.718 129.071 1.00 20.83 191 ASN A C 1
ATOM 1342 O O . ASN A 1 191 ? 26.564 14.768 128.652 1.00 22.32 191 ASN A O 1
ATOM 1347 N N . GLY A 1 192 ? 26.368 16.957 129.159 1.00 17.95 192 GLY A N 1
ATOM 1348 C CA . GLY A 1 192 ? 27.752 17.247 128.817 1.00 16.31 192 GLY A CA 1
ATOM 1349 C C . GLY A 1 192 ? 28.165 17.325 127.362 1.00 16.75 192 GLY A C 1
ATOM 1350 O O . GLY A 1 192 ? 29.356 17.219 127.058 1.00 15.94 192 GLY A O 1
ATOM 1351 N N . PHE A 1 193 ? 27.211 17.529 126.459 1.00 18.98 193 PHE A N 1
ATOM 1352 C CA . PHE A 1 193 ? 27.556 17.617 125.047 1.00 21.14 193 PHE A CA 1
ATOM 1353 C C . PHE A 1 193 ? 27.309 18.960 124.381 1.00 23.33 193 PHE A C 1
ATOM 1354 O O . PHE A 1 193 ? 26.476 19.749 124.816 1.00 25.31 193 PHE A O 1
ATOM 1362 N N . HIS A 1 194 ? 28.078 19.213 123.330 1.00 26.15 194 HIS A N 1
ATOM 1363 C CA . HIS A 1 194 ? 27.940 20.404 122.513 1.00 26.44 194 HIS A CA 1
ATOM 1364 C C . HIS A 1 194 ? 27.575 19.770 121.188 1.00 27.06 194 HIS A C 1
ATOM 1365 O O . HIS A 1 194 ? 28.352 18.999 120.614 1.00 25.34 194 HIS A O 1
ATOM 1372 N N . VAL A 1 195 ? 26.373 20.071 120.717 1.00 27.54 195 VAL A N 1
ATOM 1373 C CA . VAL A 1 195 ? 25.883 19.471 119.491 1.00 27.37 195 VAL A CA 1
ATOM 1374 C C . VAL A 1 195 ? 25.601 20.462 118.380 1.00 28.11 195 VAL A C 1
ATOM 1375 O O . VAL A 1 195 ? 25.223 21.599 118.635 1.00 27.51 195 VAL A O 1
ATOM 1379 N N . THR A 1 196 ? 25.791 20.008 117.145 1.00 28.40 196 THR A N 1
ATOM 1380 C CA . THR A 1 196 ? 25.531 20.817 115.963 1.00 28.95 196 THR A CA 1
ATOM 1381 C C . THR A 1 196 ? 24.539 20.048 115.082 1.00 29.82 196 THR A C 1
ATOM 1382 O O . THR A 1 196 ? 24.664 18.833 114.920 1.00 28.42 196 THR A O 1
ATOM 1386 N N . PHE A 1 197 ? 23.551 20.753 114.533 1.00 28.89 197 PHE A N 1
ATOM 1387 C CA . PHE A 1 197 ? 22.551 20.130 113.671 1.00 30.24 197 PHE A CA 1
ATOM 1388 C C . PHE A 1 197 ? 22.683 20.564 112.216 1.00 32.95 197 PHE A C 1
ATOM 1389 O O . PHE A 1 197 ? 22.731 21.757 111.914 1.00 34.84 197 PHE A O 1
ATOM 1397 N N . THR A 1 198 ? 22.725 19.595 111.311 1.00 35.08 198 THR A N 1
ATOM 1398 C CA . THR A 1 198 ? 22.818 19.892 109.884 1.00 37.00 198 THR A CA 1
ATOM 1399 C C . THR A 1 198 ? 21.691 19.147 109.169 1.00 37.08 198 THR A C 1
ATOM 1400 O O . THR A 1 198 ? 21.570 17.924 109.287 1.00 38.39 198 THR A O 1
ATOM 1404 N N . ARG A 1 199 ? 20.864 19.888 108.439 1.00 34.97 199 ARG A N 1
ATOM 1405 C CA . ARG A 1 199 ? 19.736 19.313 107.718 1.00 33.48 199 ARG A CA 1
ATOM 1406 C C . ARG A 1 199 ? 20.198 18.681 106.411 1.00 34.48 199 ARG A C 1
ATOM 1407 O O . ARG A 1 199 ? 20.915 19.306 105.643 1.00 36.32 199 ARG A O 1
ATOM 1415 N N . LEU A 1 200 ? 19.797 17.440 106.161 1.00 34.43 200 LEU A N 1
ATOM 1416 C CA . LEU A 1 200 ? 20.197 16.754 104.936 1.00 34.13 200 LEU A CA 1
ATOM 1417 C C . LEU A 1 200 ? 19.012 16.461 104.011 1.00 34.02 200 LEU A C 1
ATOM 1418 O O . LEU A 1 200 ? 19.176 15.934 102.908 1.00 33.12 200 LEU A O 1
ATOM 1423 N N . ASN A 1 201 ? 17.818 16.810 104.465 1.00 33.93 201 ASN A N 1
ATOM 1424 C CA . ASN A 1 201 ? 16.614 16.568 103.694 1.00 32.21 201 ASN A CA 1
ATOM 1425 C C . ASN A 1 201 ? 15.460 17.202 104.469 1.00 30.65 201 ASN A C 1
ATOM 1426 O O . ASN A 1 201 ? 15.667 17.687 105.583 1.00 31.58 201 ASN A O 1
ATOM 1431 N N . HIS A 1 202 ? 14.256 17.214 103.900 1.00 28.32 202 HIS A N 1
ATOM 1432 C CA . HIS A 1 202 ? 13.148 17.826 104.610 1.00 25.55 202 HIS A CA 1
ATOM 1433 C C . HIS A 1 202 ? 12.857 17.180 105.958 1.00 25.10 202 HIS A C 1
ATOM 1434 O O . HIS A 1 202 ? 12.419 17.859 106.884 1.00 23.28 202 HIS A O 1
ATOM 1441 N N . PHE A 1 203 ? 13.090 15.876 106.080 1.00 25.20 203 PHE A N 1
ATOM 1442 C CA . PHE A 1 203 ? 12.805 15.190 107.348 1.00 25.18 203 PHE A CA 1
ATOM 1443 C C . PHE A 1 203 ? 14.002 14.948 108.250 1.00 23.26 203 PHE A C 1
ATOM 1444 O O . PHE A 1 203 ? 13.947 15.191 109.450 1.00 22.62 203 PHE A O 1
ATOM 1452 N N . VAL A 1 204 ? 15.074 14.448 107.658 1.00 23.50 204 VAL A N 1
ATOM 1453 C CA . VAL A 1 204 ? 16.268 14.111 108.404 1.00 24.09 204 VAL A CA 1
ATOM 1454 C C . VAL A 1 204 ? 17.269 15.241 108.654 1.00 26.81 204 VAL A C 1
ATOM 1455 O O . VAL A 1 204 ? 17.458 16.137 107.831 1.00 27.45 204 VAL A O 1
ATOM 1459 N N . TRP A 1 205 ? 17.896 15.177 109.821 1.00 27.32 205 TRP A N 1
ATOM 1460 C CA . TRP A 1 205 ? 18.928 16.117 110.230 1.00 28.23 205 TRP A CA 1
ATOM 1461 C C . TRP A 1 205 ? 20.008 15.253 110.850 1.00 28.62 205 TRP A C 1
ATOM 1462 O O . TRP A 1 205 ? 19.714 14.214 111.442 1.00 29.65 205 TRP A O 1
ATOM 1473 N N . VAL A 1 206 ? 21.256 15.674 110.718 1.00 28.74 206 VAL A N 1
ATOM 1474 C CA . VAL A 1 206 ? 22.342 14.932 111.334 1.00 27.97 206 VAL A CA 1
ATOM 1475 C C . VAL A 1 206 ? 22.778 15.728 112.561 1.00 28.51 206 VAL A C 1
ATOM 1476 O O . VAL A 1 206 ? 23.046 16.923 112.466 1.00 28.41 206 VAL A O 1
ATOM 1480 N N . MET A 1 207 ? 22.804 15.080 113.717 1.00 28.34 207 MET A N 1
ATOM 1481 C CA . MET A 1 207 ? 23.250 15.754 114.923 1.00 28.91 207 MET A CA 1
ATOM 1482 C C . MET A 1 207 ? 24.639 15.251 115.306 1.00 28.84 207 MET A C 1
ATOM 1483 O O . MET A 1 207 ? 24.843 14.053 115.536 1.00 30.43 207 MET A O 1
ATOM 1488 N N . GLU A 1 208 ? 25.599 16.175 115.322 1.00 28.26 208 GLU A N 1
ATOM 1489 C CA . GLU A 1 208 ? 26.986 15.874 115.674 1.00 25.16 208 GLU A CA 1
ATOM 1490 C C . GLU A 1 208 ? 27.226 16.362 117.099 1.00 24.55 208 GLU A C 1
ATOM 1491 O O . GLU A 1 208 ? 27.164 17.561 117.374 1.00 24.56 208 GLU A O 1
ATOM 1497 N N . ALA A 1 209 ? 27.485 15.427 118.007 1.00 24.50 209 ALA A N 1
ATOM 1498 C CA . ALA A 1 209 ? 27.719 15.773 119.403 1.00 23.12 209 ALA A CA 1
ATOM 1499 C C . ALA A 1 209 ? 29.105 15.347 119.881 1.00 23.55 209 ALA A C 1
ATOM 1500 O O . ALA A 1 209 ? 29.579 14.261 119.556 1.00 23.88 209 ALA A O 1
ATOM 1502 N N . THR A 1 210 ? 29.757 16.220 120.642 1.00 24.45 210 THR A N 1
ATOM 1503 C CA . THR A 1 210 ? 31.082 15.931 121.175 1.00 25.09 210 THR A CA 1
ATOM 1504 C C . THR A 1 210 ? 31.055 16.133 122.683 1.00 26.70 210 THR A C 1
ATOM 1505 O O . THR A 1 210 ? 30.571 17.159 123.160 1.00 27.86 210 THR A O 1
ATOM 1509 N N . LYS A 1 211 ? 31.557 15.151 123.434 1.00 28.29 211 LYS A N 1
ATOM 1510 C CA . LYS A 1 211 ? 31.573 15.233 124.896 1.00 28.17 211 LYS A CA 1
ATOM 1511 C C . LYS A 1 211 ? 32.521 16.346 125.337 1.00 29.40 211 LYS A C 1
ATOM 1512 O O . LYS A 1 211 ? 33.666 16.417 124.878 1.00 29.00 211 LYS A O 1
ATOM 1518 N N . GLN A 1 212 ? 32.035 17.211 126.224 1.00 30.62 212 GLN A N 1
ATOM 1519 C CA . GLN A 1 212 ? 32.817 18.348 126.704 1.00 34.21 212 GLN A CA 1
ATOM 1520 C C . GLN A 1 212 ? 33.803 18.090 127.839 1.00 35.76 212 GLN A C 1
ATOM 1521 O O . GLN A 1 212 ? 34.882 18.687 127.869 1.00 37.76 212 GLN A O 1
ATOM 1527 N N . LEU A 1 213 ? 33.437 17.213 128.771 1.00 36.76 213 LEU A N 1
ATOM 1528 C CA . LEU A 1 213 ? 34.293 16.910 129.918 1.00 37.07 213 LEU A CA 1
ATOM 1529 C C . LEU A 1 213 ? 34.722 15.450 129.939 1.00 38.17 213 LEU A C 1
ATOM 1530 O O . LEU A 1 213 ? 34.140 14.621 129.246 1.00 37.79 213 LEU A O 1
ATOM 1535 N N . GLU A 1 214 ? 35.740 15.129 130.737 1.00 39.63 214 GLU A N 1
ATOM 1536 C CA . GLU A 1 214 ? 36.203 13.748 130.805 1.00 41.16 214 GLU A CA 1
ATOM 1537 C C . GLU A 1 214 ? 35.530 12.851 131.838 1.00 40.48 214 GLU A C 1
ATOM 1538 O O . GLU A 1 214 ? 35.043 13.298 132.881 1.00 38.44 214 GLU A O 1
ATOM 1544 N N . HIS A 1 215 ? 35.542 11.567 131.492 1.00 41.39 215 HIS A N 1
ATOM 1545 C CA . HIS A 1 215 ? 34.959 10.452 132.234 1.00 42.40 215 HIS A CA 1
ATOM 1546 C C . HIS A 1 215 ? 35.358 10.218 133.699 1.00 43.63 215 HIS A C 1
ATOM 1547 O O . HIS A 1 215 ? 36.412 10.665 134.166 1.00 42.16 215 HIS A O 1
ATOM 1554 N N . HIS A 1 216 ? 34.472 9.504 134.401 1.00 45.54 216 HIS A N 1
ATOM 1555 C CA . HIS A 1 216 ? 34.628 9.127 135.805 1.00 44.77 216 HIS A CA 1
ATOM 1556 C C . HIS A 1 216 ? 34.240 10.275 136.720 1.00 44.84 216 HIS A C 1
ATOM 1557 O O . HIS A 1 216 ? 33.245 10.972 136.408 1.00 42.76 216 HIS A O 1
#